Protein AF-A0A9X3ELB3-F1 (afdb_monomer_lite)

Radius of gyration: 27.65 Å; chains: 1; bounding box: 76×69×95 Å

Sequence (261 aa):
MTRRLSLLLAALGLACDPLPPVRHEGVHVRVAPDPGLELCGGTLAHMDDFVARVSAEFGVDPPLGDDRFTYYWLDPEDFGKRTPCPDAVAGCAVYDGVYSKVAPLDHELVHSVSFAYGVGPQIFVEGLARAYEGLEAWRSPQPQRPRDVWKFVSANWIAPLDYDVAGAFTSYLIARFGLDVFLSMYAGLGLVAREGAIDRAFKNTSRSTSRAPSTTSPPTAATACTSTPTPSSASAAPPRSRGTASTPPSSAASPASRRTR

Foldseek 3Di:
DDDDDDDDPPPPPPCLPDQADFDDDDFQETEREDPPDDDDPCLRVVLNVLQVVLCVQLVHDGDGDPLHAYERQYALVCQV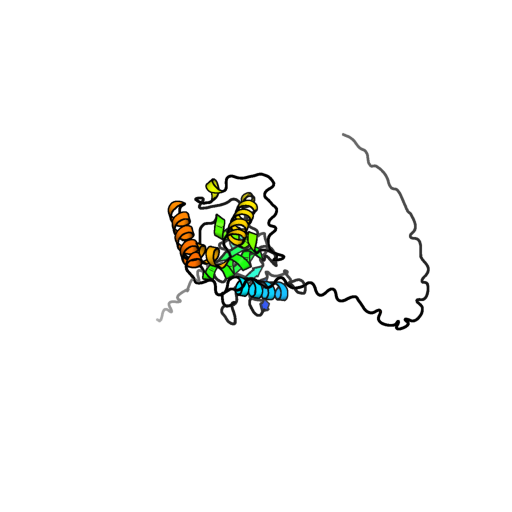VNDPDDSPDQWAEDASYTYGPDTPDSLRSQLNSLCVLPAAEPLQSLLSSLQRTPPPGDCLPQLPDDDDCLVRQQDLDDDPNCSSVSNNVNSVCCVPQNSQLSSQLRSQHDHRDGPVSSVVSSVVSSVVVVPPPCPDDDPPPPDPPPDDDDDDDDDDDDDDDDDDDDDDDDDDDDDDDDDDD

pLDDT: mean 82.16, std 18.71, range [37.5, 98.69]

Secondary structure (DSSP, 8-state):
-----------------PPPPP-EE-SSEEEEEPTT--PPTTHHHHHHHHHHHHHHHHT-PPP-GGG-EEEEE--TTTHHHHSSS-TTSSEEEETTEEEESSS--HHHHHHHHHGGG----HHHHHHHHHHHTTSS-S-PPPPSS---THHHHT-S---GGGHHHHHHHHHHHHHHH-HHHHHHHHHT--TT--HHHHHHHHHHHHHHHHHS---------------PPP-PPP-PPPPPP-PPP-PPPP-----------

Structure (mmCIF, N/CA/C/O backbone):
data_AF-A0A9X3ELB3-F1
#
_entry.id   AF-A0A9X3ELB3-F1
#
loop_
_atom_site.group_PDB
_atom_site.id
_atom_site.type_symbol
_atom_site.label_atom_id
_atom_site.label_alt_id
_atom_site.label_comp_id
_atom_site.label_asym_id
_atom_site.label_entity_id
_atom_site.label_seq_id
_atom_site.pdbx_PDB_ins_code
_atom_site.Cartn_x
_atom_site.Cartn_y
_atom_site.Cartn_z
_atom_site.occupancy
_atom_site.B_iso_or_equiv
_atom_site.auth_seq_id
_atom_site.auth_comp_id
_atom_site.auth_asym_id
_atom_site.auth_atom_id
_atom_site.pdbx_PDB_model_num
ATOM 1 N N . MET A 1 1 ? -11.402 4.890 -66.820 1.00 42.03 1 MET A N 1
ATOM 2 C CA . MET A 1 1 ? -11.029 5.928 -65.834 1.00 42.03 1 MET A CA 1
ATOM 3 C C . MET A 1 1 ? -11.471 5.457 -64.455 1.00 42.03 1 MET A C 1
ATOM 5 O O . MET A 1 1 ? -12.655 5.508 -64.168 1.00 42.03 1 MET A O 1
ATOM 9 N N . THR A 1 2 ? -10.562 4.947 -63.626 1.00 49.09 2 THR A N 1
ATOM 10 C CA . THR A 1 2 ? -10.872 4.477 -62.263 1.00 49.09 2 THR A CA 1
ATOM 11 C C . THR A 1 2 ? -9.824 5.042 -61.309 1.00 49.09 2 THR A C 1
ATOM 13 O O . THR A 1 2 ? -8.688 4.578 -61.260 1.00 49.09 2 THR A O 1
ATOM 16 N N . ARG A 1 3 ? -10.194 6.110 -60.590 1.00 56.38 3 ARG A N 1
ATOM 17 C CA . ARG A 1 3 ? -9.372 6.709 -59.531 1.00 56.38 3 ARG A CA 1
ATOM 18 C C . ARG A 1 3 ? -9.452 5.816 -58.293 1.00 56.38 3 ARG A C 1
ATOM 20 O O . ARG A 1 3 ? -10.516 5.688 -57.699 1.00 56.38 3 ARG A O 1
ATOM 27 N N . ARG A 1 4 ? -8.327 5.206 -57.916 1.00 61.16 4 ARG A N 1
ATOM 28 C CA . ARG A 1 4 ? -8.160 4.542 -56.618 1.00 61.16 4 ARG A CA 1
ATOM 29 C C . ARG A 1 4 ? -7.933 5.620 -55.559 1.00 61.16 4 ARG A C 1
ATOM 31 O O . ARG A 1 4 ? -6.939 6.336 -55.617 1.00 61.16 4 A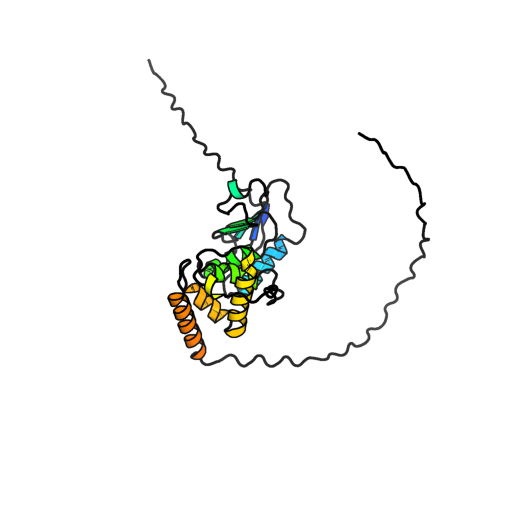RG A O 1
ATOM 38 N N . LEU A 1 5 ? -8.885 5.756 -54.642 1.00 59.47 5 LEU A N 1
ATOM 39 C CA . LEU A 1 5 ? -8.778 6.610 -53.466 1.00 59.47 5 LEU A CA 1
ATOM 40 C C . LEU A 1 5 ? -8.049 5.800 -52.382 1.00 59.47 5 LEU A C 1
ATOM 42 O O . LEU A 1 5 ? -8.638 4.911 -51.771 1.00 59.47 5 LEU A O 1
ATOM 46 N N . SER A 1 6 ? -6.754 6.042 -52.197 1.00 64.00 6 SER A N 1
ATOM 47 C CA . SER A 1 6 ? -5.989 5.453 -51.095 1.00 64.00 6 SER A CA 1
ATOM 48 C C . SER A 1 6 ? -6.297 6.227 -49.814 1.00 64.00 6 SER A C 1
ATOM 50 O O . SER A 1 6 ? -5.858 7.366 -49.663 1.00 64.00 6 SER A O 1
ATOM 52 N N . LEU A 1 7 ? -7.065 5.626 -48.902 1.00 61.78 7 LEU A N 1
ATOM 53 C CA . LEU A 1 7 ? -7.209 6.121 -47.533 1.00 61.78 7 LEU A CA 1
ATOM 54 C C . LEU A 1 7 ? -5.893 5.877 -46.779 1.00 61.78 7 LEU A C 1
ATOM 56 O O . LEU A 1 7 ? -5.556 4.743 -46.446 1.00 61.78 7 LEU A O 1
ATOM 60 N N . LEU A 1 8 ? -5.155 6.954 -46.515 1.00 61.06 8 LEU A N 1
ATOM 61 C CA . LEU A 1 8 ? -4.088 6.992 -45.519 1.00 61.06 8 LEU A CA 1
ATOM 62 C C . LEU A 1 8 ? -4.738 6.982 -44.130 1.00 61.06 8 LEU A C 1
ATOM 64 O O . LEU A 1 8 ? -5.197 8.013 -43.641 1.00 61.06 8 LEU A O 1
ATOM 68 N N . LEU A 1 9 ? -4.805 5.801 -43.515 1.00 65.06 9 LEU A N 1
ATOM 69 C CA . LEU A 1 9 ? -5.099 5.651 -42.093 1.00 65.06 9 LEU A CA 1
ATOM 70 C C . LEU A 1 9 ? -3.889 6.203 -41.322 1.00 65.06 9 LEU A C 1
ATOM 72 O O . LEU A 1 9 ? -2.871 5.530 -41.171 1.00 65.06 9 LEU A O 1
ATOM 76 N N . ALA A 1 10 ? -3.967 7.463 -40.899 1.00 59.41 10 ALA A N 1
ATOM 77 C CA . ALA A 1 10 ? -3.001 8.042 -39.979 1.00 59.41 10 ALA A CA 1
ATOM 78 C C . ALA A 1 10 ? -3.181 7.361 -38.616 1.00 59.41 10 ALA A C 1
ATOM 80 O O . ALA A 1 10 ? -4.089 7.695 -37.855 1.00 59.41 10 ALA A O 1
ATOM 81 N N . ALA A 1 11 ? -2.340 6.365 -38.337 1.00 60.44 11 ALA A N 1
ATOM 82 C CA . ALA A 1 11 ? -2.195 5.793 -37.011 1.00 60.44 11 ALA A CA 1
ATOM 83 C C . ALA A 1 11 ? -1.632 6.881 -36.087 1.00 60.44 11 ALA A C 1
ATOM 85 O O . ALA A 1 11 ? -0.424 7.100 -36.022 1.00 60.44 11 ALA A O 1
ATOM 86 N N . LEU A 1 12 ? -2.525 7.592 -35.400 1.00 53.69 12 LEU A N 1
ATOM 87 C CA . LEU A 1 12 ? -2.209 8.377 -34.211 1.00 53.69 12 LEU A CA 1
ATOM 88 C C . LEU A 1 12 ? -1.805 7.397 -33.104 1.00 53.69 12 LEU A C 1
ATOM 90 O O . LEU A 1 12 ? -2.575 7.094 -32.197 1.00 53.69 12 LEU A O 1
ATOM 94 N N . GLY A 1 13 ? -0.596 6.853 -33.226 1.00 51.66 13 GLY A N 1
ATOM 95 C CA . GLY A 1 13 ? 0.099 6.196 -32.136 1.00 51.66 13 GLY A CA 1
ATOM 96 C C . GLY A 1 13 ? 0.480 7.267 -31.129 1.00 51.66 13 GLY A C 1
ATOM 97 O O . GLY A 1 13 ? 1.557 7.848 -31.217 1.00 51.66 13 GLY A O 1
ATOM 98 N N . LEU A 1 14 ? -0.425 7.556 -30.195 1.00 56.84 14 LEU A N 1
ATOM 99 C CA . LEU A 1 14 ? -0.030 8.063 -28.890 1.00 56.84 14 LEU A CA 1
ATOM 100 C C . LEU A 1 14 ? 0.932 7.016 -28.328 1.00 56.84 14 LEU A C 1
ATOM 102 O O . LEU A 1 14 ? 0.504 5.953 -27.883 1.00 56.84 14 LEU A O 1
ATOM 106 N N . ALA A 1 15 ? 2.230 7.271 -28.471 1.00 53.75 15 ALA A N 1
ATOM 107 C CA . ALA A 1 15 ? 3.279 6.461 -27.885 1.00 53.75 15 ALA A CA 1
ATOM 108 C C . ALA A 1 15 ? 3.219 6.663 -26.367 1.00 53.75 15 ALA A C 1
ATOM 110 O O . ALA A 1 15 ? 3.960 7.456 -25.799 1.00 53.75 15 ALA A O 1
ATOM 111 N N . CYS A 1 16 ? 2.259 6.008 -25.716 1.00 67.44 16 CYS A N 1
ATOM 112 C CA . CYS A 1 16 ? 2.411 5.668 -24.316 1.00 67.44 16 CYS A CA 1
ATOM 113 C C . CYS A 1 16 ? 3.603 4.721 -24.272 1.00 67.44 16 CYS A C 1
ATOM 115 O O . CYS A 1 16 ? 3.517 3.633 -24.845 1.00 67.44 16 CYS A O 1
ATOM 117 N N . ASP A 1 17 ? 4.710 5.154 -23.668 1.00 73.62 17 ASP A N 1
ATOM 118 C CA . ASP A 1 17 ? 5.838 4.263 -23.423 1.00 73.62 17 ASP A CA 1
ATOM 119 C C . ASP A 1 17 ? 5.301 3.046 -22.669 1.00 73.62 17 ASP A C 1
ATOM 121 O O . ASP A 1 17 ? 4.785 3.196 -21.554 1.00 73.62 17 ASP A O 1
ATOM 125 N N . PRO A 1 18 ? 5.316 1.855 -23.287 1.00 86.44 18 PRO A N 1
ATOM 126 C CA . PRO A 1 18 ? 4.641 0.717 -22.707 1.00 86.44 18 PRO A CA 1
ATOM 127 C C . PRO A 1 18 ? 5.317 0.347 -21.383 1.00 86.44 18 PRO A C 1
ATOM 129 O O . PRO A 1 18 ? 6.544 0.416 -21.228 1.00 86.44 18 PRO A O 1
ATOM 132 N N . LEU A 1 19 ? 4.504 -0.056 -20.410 1.00 95.69 19 LEU A N 1
ATOM 133 C CA . LEU A 1 19 ? 5.008 -0.755 -19.232 1.00 95.69 19 LEU A CA 1
ATOM 134 C C . LEU A 1 19 ? 5.743 -2.030 -19.689 1.00 95.69 19 LEU A C 1
ATOM 136 O O . LEU A 1 19 ? 5.374 -2.611 -20.718 1.00 95.69 19 LEU A O 1
ATOM 140 N N . PRO A 1 20 ? 6.802 -2.454 -18.978 1.00 96.62 20 PRO A N 1
ATOM 141 C CA . PRO A 1 20 ? 7.562 -3.627 -19.380 1.00 96.62 20 PRO A CA 1
ATOM 142 C C . PRO A 1 20 ? 6.681 -4.886 -19.309 1.00 96.62 20 PRO A C 1
ATOM 144 O O . PRO A 1 20 ? 5.728 -4.939 -18.525 1.00 96.62 20 PRO A O 1
ATOM 147 N N . PRO A 1 21 ? 6.972 -5.920 -20.114 1.00 96.94 21 PRO A N 1
ATOM 148 C CA . PRO A 1 21 ? 6.279 -7.194 -19.997 1.00 96.94 21 PRO A CA 1
ATOM 149 C C . PRO A 1 21 ? 6.676 -7.917 -18.702 1.00 96.94 21 PRO A C 1
ATOM 151 O O . PRO A 1 21 ? 7.789 -7.761 -18.196 1.00 96.94 21 PRO A O 1
ATOM 154 N N . VAL A 1 22 ? 5.785 -8.775 -18.201 1.00 98.06 22 VAL A N 1
ATOM 155 C CA . VAL A 1 22 ? 6.093 -9.692 -17.094 1.00 98.06 22 VAL A CA 1
ATOM 156 C C . VAL A 1 22 ? 7.239 -10.620 -17.501 1.00 98.06 22 VAL A C 1
ATOM 158 O O . VAL A 1 22 ? 7.201 -11.247 -18.559 1.00 98.06 22 VAL A O 1
ATOM 161 N N . ARG A 1 23 ? 8.259 -10.717 -16.644 1.00 98.19 23 ARG A N 1
ATOM 162 C CA . ARG A 1 23 ? 9.420 -11.606 -16.829 1.00 98.19 23 ARG A CA 1
ATOM 163 C C . ARG A 1 23 ? 9.534 -12.680 -15.758 1.00 98.19 23 ARG A C 1
ATOM 165 O O . ARG A 1 23 ? 10.196 -13.691 -15.986 1.00 98.19 23 ARG A O 1
ATOM 172 N N . HIS A 1 24 ? 8.914 -12.463 -14.603 1.00 98.31 24 HIS A N 1
ATOM 173 C CA . HIS A 1 24 ? 8.943 -13.401 -13.492 1.00 98.31 24 HIS A CA 1
ATOM 174 C C . HIS A 1 24 ? 7.533 -13.633 -12.970 1.00 98.31 24 HIS A C 1
ATOM 176 O O . HIS A 1 24 ? 6.755 -12.694 -12.815 1.00 98.31 24 HIS A O 1
ATOM 182 N N . GLU A 1 25 ? 7.221 -14.888 -12.681 1.00 98.44 25 GLU A N 1
ATOM 183 C CA . GLU A 1 25 ? 5.904 -15.308 -12.229 1.00 98.44 25 GLU A CA 1
ATOM 184 C C . GLU A 1 25 ? 6.017 -16.085 -10.925 1.00 98.44 25 GLU A C 1
ATOM 186 O O . GLU A 1 25 ? 6.617 -17.159 -10.883 1.00 98.44 25 GLU A O 1
ATOM 191 N N . GLY A 1 26 ? 5.444 -15.515 -9.872 1.00 98.19 26 GLY A N 1
ATOM 192 C CA . GLY A 1 26 ? 5.238 -16.141 -8.578 1.00 98.19 26 GLY A CA 1
ATOM 193 C C . GLY A 1 26 ? 3.824 -16.701 -8.430 1.00 98.19 26 GLY A C 1
ATOM 194 O O . GLY A 1 26 ? 3.015 -16.677 -9.365 1.00 98.19 26 GLY A O 1
ATOM 195 N N . VAL A 1 27 ? 3.521 -17.202 -7.238 1.00 98.44 27 VAL A N 1
ATOM 196 C CA . VAL A 1 27 ? 2.194 -17.706 -6.857 1.00 98.44 27 VAL A CA 1
ATOM 197 C C . VAL A 1 27 ? 1.189 -16.560 -6.726 1.00 98.44 27 VAL A C 1
ATOM 199 O O . VAL A 1 27 ? 0.059 -16.693 -7.195 1.00 98.44 27 VAL A O 1
ATOM 202 N N . HIS A 1 28 ? 1.608 -15.432 -6.152 1.00 98.44 28 HIS A N 1
ATOM 203 C CA . HIS A 1 28 ? 0.761 -14.278 -5.843 1.00 98.44 28 HIS A CA 1
ATOM 204 C C . HIS A 1 28 ? 1.183 -13.013 -6.592 1.00 98.44 28 HIS A C 1
ATOM 206 O O . HIS A 1 28 ? 0.346 -12.147 -6.853 1.00 98.44 28 HIS A O 1
ATOM 212 N N . VAL A 1 29 ? 2.460 -12.914 -6.977 1.00 98.56 29 VAL A N 1
ATOM 213 C CA . VAL A 1 29 ? 3.021 -11.732 -7.638 1.00 98.56 29 VAL A CA 1
ATOM 214 C C . VAL A 1 29 ? 3.627 -12.079 -8.999 1.00 98.56 29 VAL A C 1
ATOM 216 O O . VAL A 1 29 ? 4.370 -13.044 -9.154 1.00 98.56 29 VAL A O 1
ATOM 219 N N . ARG A 1 30 ? 3.346 -11.254 -10.006 1.00 98.69 30 ARG A N 1
ATOM 220 C CA . ARG A 1 30 ? 4.050 -11.204 -11.295 1.00 98.69 30 ARG A CA 1
ATOM 221 C C . ARG A 1 30 ? 4.985 -10.003 -11.275 1.00 98.69 30 ARG A C 1
ATOM 223 O O . ARG A 1 30 ? 4.561 -8.930 -10.870 1.00 98.69 30 ARG A O 1
ATOM 230 N N . VAL A 1 31 ? 6.229 -10.140 -11.726 1.00 98.62 31 VAL A N 1
ATOM 231 C CA . VAL A 1 31 ? 7.174 -9.014 -11.782 1.00 98.62 31 VAL A CA 1
ATOM 232 C C . VAL A 1 31 ? 7.503 -8.674 -13.228 1.00 98.62 31 VAL A C 1
ATOM 234 O O . VAL A 1 31 ? 7.918 -9.533 -14.015 1.00 98.62 31 VAL A O 1
ATOM 237 N N . ALA A 1 32 ? 7.340 -7.397 -13.552 1.00 98.44 32 ALA A N 1
ATOM 238 C CA . ALA A 1 32 ? 7.655 -6.781 -14.827 1.00 98.44 32 ALA A CA 1
ATOM 239 C C . ALA A 1 32 ? 8.764 -5.733 -14.608 1.00 98.44 32 ALA A C 1
ATOM 241 O O . ALA A 1 32 ? 8.467 -4.568 -14.336 1.00 98.44 32 ALA A O 1
ATOM 242 N N . PRO A 1 33 ? 10.046 -6.143 -14.630 1.00 98.19 33 PRO A N 1
ATOM 243 C CA . PRO A 1 33 ? 11.160 -5.227 -14.451 1.00 98.19 33 PRO A CA 1
ATOM 244 C C . PRO A 1 33 ? 11.529 -4.545 -15.774 1.00 98.19 33 PRO A C 1
ATOM 246 O O . PRO A 1 33 ? 11.463 -5.164 -16.842 1.00 98.19 33 PRO A O 1
ATOM 249 N N . ASP A 1 34 ? 11.959 -3.289 -15.703 1.00 97.88 34 ASP A N 1
ATOM 250 C CA . ASP A 1 34 ? 12.525 -2.587 -16.852 1.00 97.88 34 ASP A CA 1
ATOM 251 C C . ASP A 1 34 ? 13.787 -3.285 -17.399 1.00 97.88 34 ASP A C 1
ATOM 253 O O . ASP A 1 34 ? 14.461 -4.042 -16.688 1.00 97.88 34 ASP A O 1
ATOM 257 N N . PRO A 1 35 ? 14.136 -3.052 -18.679 1.00 96.56 35 PRO A N 1
ATOM 258 C CA . PRO A 1 35 ? 15.337 -3.624 -19.274 1.00 96.56 35 PRO A CA 1
ATOM 259 C C . PRO A 1 35 ? 16.599 -3.312 -18.457 1.00 96.56 35 PRO A C 1
ATOM 261 O O . PRO A 1 35 ? 16.896 -2.159 -18.167 1.00 96.56 35 PRO A O 1
ATOM 264 N N . GLY A 1 36 ? 17.370 -4.351 -18.125 1.00 96.56 36 GLY A N 1
ATOM 265 C CA . GLY A 1 36 ? 18.602 -4.229 -17.337 1.00 96.56 36 GLY A CA 1
ATOM 266 C C . GLY A 1 36 ? 18.409 -4.359 -15.823 1.00 96.56 36 GLY A C 1
ATOM 267 O O . GLY A 1 36 ? 19.400 -4.536 -15.115 1.00 96.56 36 GLY A O 1
ATOM 268 N N . LEU A 1 37 ? 17.167 -4.348 -15.332 1.00 96.88 37 LEU A N 1
ATOM 269 C CA . LEU A 1 37 ? 16.850 -4.689 -13.950 1.00 96.88 37 LEU A CA 1
ATOM 270 C C . LEU A 1 37 ? 16.653 -6.205 -13.823 1.00 96.88 37 LEU A C 1
ATOM 272 O O . LEU A 1 37 ? 15.874 -6.820 -14.555 1.00 96.88 37 LEU A O 1
ATOM 276 N N . GLU A 1 38 ? 17.371 -6.813 -12.881 1.00 96.88 38 GLU A N 1
ATOM 277 C CA . GLU A 1 38 ? 17.321 -8.248 -12.598 1.00 96.88 38 GLU A CA 1
ATOM 278 C C . GLU A 1 38 ? 17.038 -8.466 -11.115 1.00 96.88 38 GLU A C 1
ATOM 280 O O . GLU A 1 38 ? 17.658 -7.838 -10.253 1.00 96.88 38 GLU A O 1
ATOM 285 N N . LEU A 1 39 ? 16.094 -9.357 -10.810 1.00 95.62 39 LEU A N 1
ATOM 286 C CA . LEU A 1 39 ? 15.783 -9.696 -9.427 1.00 95.62 39 LEU A CA 1
ATOM 287 C C . LEU A 1 39 ? 16.966 -10.409 -8.772 1.00 95.62 39 LEU A C 1
ATOM 289 O O . LEU A 1 39 ? 17.519 -11.371 -9.310 1.00 95.62 39 LEU A O 1
ATOM 293 N N . CYS A 1 40 ? 17.297 -9.987 -7.556 1.00 95.12 40 CYS A N 1
ATOM 294 C CA . CYS A 1 40 ? 18.166 -10.768 -6.691 1.00 95.12 40 CYS A CA 1
ATOM 295 C C . CYS A 1 40 ? 17.513 -12.124 -6.368 1.00 95.12 40 CYS A C 1
ATOM 297 O O . CYS A 1 40 ? 16.286 -12.263 -6.302 1.00 95.12 40 CYS A O 1
ATOM 299 N N . GLY A 1 41 ? 18.345 -13.143 -6.139 1.00 95.25 41 GLY A N 1
ATOM 300 C CA . GLY A 1 41 ? 17.867 -14.464 -5.739 1.00 95.25 41 GLY A CA 1
ATOM 301 C C . GLY A 1 41 ? 16.991 -14.382 -4.486 1.00 95.25 41 GLY A C 1
ATOM 302 O O . GLY A 1 41 ? 17.384 -13.780 -3.491 1.00 95.25 41 GLY A O 1
ATOM 303 N N . GLY A 1 42 ? 15.804 -14.988 -4.545 1.00 97.12 42 GLY A N 1
ATOM 304 C CA . GLY A 1 42 ? 14.849 -15.025 -3.435 1.00 97.12 42 GLY A CA 1
ATOM 305 C C . GLY A 1 42 ? 13.867 -13.852 -3.366 1.00 97.12 42 GLY A C 1
ATOM 306 O O . GLY A 1 42 ? 12.876 -13.976 -2.657 1.00 97.12 42 GLY A O 1
ATOM 307 N N . THR A 1 43 ? 14.057 -12.762 -4.124 1.00 96.81 43 THR A N 1
ATOM 308 C CA . THR A 1 43 ? 13.144 -11.603 -4.070 1.00 96.81 43 THR A CA 1
ATOM 309 C C . THR A 1 43 ? 11.703 -11.976 -4.424 1.00 96.81 43 THR A C 1
ATOM 311 O O . THR A 1 43 ? 10.792 -11.620 -3.687 1.00 96.81 43 THR A O 1
ATOM 314 N N . LEU A 1 44 ? 11.486 -12.737 -5.503 1.00 98.25 44 LEU A N 1
ATOM 315 C CA . LEU A 1 44 ? 10.137 -13.161 -5.899 1.00 98.25 44 LEU A CA 1
ATOM 316 C C . LEU A 1 44 ? 9.469 -14.042 -4.832 1.00 98.25 44 LEU A C 1
ATOM 318 O O . LEU A 1 44 ? 8.317 -13.814 -4.486 1.00 98.25 44 LEU A O 1
ATOM 322 N N . ALA A 1 45 ? 10.214 -15.006 -4.283 1.00 98.06 45 ALA A N 1
ATOM 323 C CA . ALA A 1 45 ? 9.713 -15.882 -3.227 1.00 98.06 45 ALA A CA 1
ATOM 324 C C . ALA A 1 45 ? 9.355 -15.089 -1.960 1.00 98.06 45 ALA A C 1
ATOM 326 O O . ALA A 1 45 ? 8.309 -15.327 -1.370 1.00 98.06 45 ALA A O 1
ATOM 327 N N . HIS A 1 46 ? 10.171 -14.095 -1.582 1.00 96.94 46 HIS A N 1
ATOM 328 C CA . HIS A 1 46 ? 9.855 -13.188 -0.474 1.00 96.94 46 HIS A CA 1
ATOM 329 C C . HIS A 1 46 ? 8.544 -12.436 -0.709 1.00 96.94 46 HIS A C 1
ATOM 331 O O . HIS A 1 46 ? 7.723 -12.369 0.198 1.00 96.94 46 HIS A O 1
ATOM 337 N N . MET A 1 47 ? 8.335 -11.890 -1.910 1.00 97.88 47 MET A N 1
ATOM 338 C CA . MET A 1 47 ? 7.114 -11.147 -2.240 1.00 97.88 47 MET A CA 1
ATOM 339 C C . MET A 1 47 ? 5.870 -12.043 -2.199 1.00 97.88 47 MET A C 1
ATOM 341 O O . MET A 1 47 ? 4.856 -11.637 -1.635 1.00 97.88 47 MET A O 1
ATOM 345 N N . ASP A 1 48 ? 5.955 -13.262 -2.740 1.00 98.44 48 ASP A N 1
ATOM 346 C CA . ASP A 1 48 ? 4.874 -14.250 -2.652 1.00 98.44 48 ASP A CA 1
ATOM 347 C C . ASP A 1 48 ? 4.563 -14.604 -1.194 1.00 98.44 48 ASP A C 1
ATOM 349 O O . ASP A 1 48 ? 3.417 -14.487 -0.757 1.00 98.44 48 ASP A O 1
ATOM 353 N N . ASP A 1 49 ? 5.584 -14.972 -0.417 1.00 97.69 49 ASP A N 1
ATOM 354 C CA . ASP A 1 49 ? 5.427 -15.316 0.995 1.00 97.69 49 ASP A CA 1
ATOM 355 C C . ASP A 1 49 ? 4.863 -14.138 1.801 1.00 97.69 49 ASP A C 1
ATOM 357 O O . ASP A 1 49 ? 4.055 -14.323 2.713 1.00 97.69 49 ASP A O 1
ATOM 361 N N . PHE A 1 50 ? 5.279 -12.911 1.481 1.00 97.56 50 PHE A N 1
ATOM 362 C CA . PHE A 1 50 ? 4.779 -11.703 2.121 1.00 97.56 50 PHE A CA 1
ATOM 363 C C . PHE A 1 50 ? 3.292 -11.487 1.824 1.00 97.56 50 PHE A C 1
ATOM 365 O O . PHE A 1 50 ? 2.515 -11.330 2.766 1.00 97.56 50 PHE A O 1
ATOM 372 N N . VAL A 1 51 ? 2.872 -11.554 0.554 1.00 97.62 51 VAL A N 1
ATOM 373 C CA . VAL A 1 51 ? 1.455 -11.422 0.175 1.00 97.62 51 VAL A CA 1
ATOM 374 C C . VAL A 1 51 ? 0.611 -12.514 0.824 1.00 97.62 51 VAL A C 1
ATOM 376 O O . VAL A 1 51 ? -0.449 -12.205 1.370 1.00 97.62 51 VAL A O 1
ATOM 379 N N . ALA A 1 52 ? 1.083 -13.762 0.842 1.00 97.88 52 ALA A N 1
ATOM 380 C CA . ALA A 1 52 ? 0.386 -14.862 1.502 1.00 97.88 52 ALA A CA 1
ATOM 381 C C . ALA A 1 52 ? 0.185 -14.592 3.003 1.00 97.88 52 ALA A C 1
ATOM 383 O O . ALA A 1 52 ? -0.924 -14.740 3.516 1.00 97.88 52 ALA A O 1
ATOM 384 N N . ARG A 1 53 ? 1.239 -14.147 3.706 1.00 96.88 53 ARG A N 1
ATOM 385 C CA . ARG A 1 53 ? 1.174 -13.829 5.142 1.00 96.88 53 ARG A CA 1
ATOM 386 C C . ARG A 1 53 ? 0.231 -12.668 5.440 1.00 96.88 53 ARG A C 1
ATOM 388 O O . ARG A 1 53 ? -0.595 -12.796 6.337 1.00 96.88 53 ARG A O 1
ATOM 395 N N . VAL A 1 54 ? 0.336 -11.559 4.706 1.00 97.19 54 VAL A N 1
ATOM 396 C CA . VAL A 1 54 ? -0.527 -10.385 4.925 1.00 97.19 54 VAL A CA 1
ATOM 397 C C . VAL A 1 54 ? -1.982 -10.714 4.597 1.00 97.19 54 VAL A C 1
ATOM 399 O O . VAL A 1 54 ? -2.867 -10.337 5.356 1.00 97.19 54 VAL A O 1
ATOM 402 N N . SER A 1 55 ? -2.240 -11.465 3.523 1.00 97.75 55 SER A N 1
ATOM 403 C CA . SER A 1 55 ? -3.603 -11.878 3.158 1.00 97.75 55 SER A CA 1
ATOM 404 C C . SER A 1 55 ? -4.225 -12.770 4.234 1.00 97.75 55 SER A C 1
ATOM 406 O O . SER A 1 55 ? -5.348 -12.521 4.666 1.00 97.75 55 SER A O 1
ATOM 408 N N . ALA A 1 56 ? -3.467 -13.753 4.735 1.00 97.06 56 ALA A N 1
ATOM 409 C CA . ALA A 1 56 ? -3.912 -14.628 5.817 1.00 97.06 56 ALA A CA 1
ATOM 410 C C . ALA A 1 56 ? -4.205 -13.854 7.111 1.00 97.06 56 ALA A C 1
ATOM 412 O O . ALA A 1 56 ? -5.230 -14.088 7.745 1.00 97.06 56 ALA A O 1
ATOM 413 N N . GLU A 1 57 ? -3.331 -12.917 7.478 1.00 96.00 57 GLU A N 1
ATOM 414 C CA . GLU A 1 57 ? -3.507 -12.055 8.648 1.00 96.00 57 GLU A CA 1
ATOM 415 C C . GLU A 1 57 ? -4.721 -11.131 8.493 1.00 96.00 57 GLU A C 1
ATOM 417 O O . GLU A 1 57 ? -5.475 -10.941 9.440 1.00 96.00 57 GLU A O 1
ATOM 422 N N . PHE A 1 58 ? -4.953 -10.588 7.295 1.00 97.12 58 PHE A N 1
ATOM 423 C CA . PHE A 1 58 ? -6.107 -9.730 7.036 1.00 97.12 58 PHE A CA 1
ATOM 424 C C . PHE A 1 58 ? -7.401 -10.537 6.899 1.00 97.12 58 PHE A C 1
ATOM 426 O O . PHE A 1 58 ? -8.476 -9.969 7.029 1.00 97.12 58 PHE A O 1
ATOM 433 N N . GLY A 1 59 ? -7.331 -11.853 6.695 1.00 97.50 59 GLY A N 1
ATOM 434 C CA . GLY A 1 59 ? -8.508 -12.692 6.479 1.00 97.50 59 GLY A CA 1
ATOM 435 C C . GLY A 1 59 ? -9.105 -12.521 5.081 1.00 97.50 59 GLY A C 1
ATOM 436 O O . GLY A 1 59 ? -10.326 -12.578 4.925 1.00 97.50 59 GLY A O 1
ATOM 437 N N . VAL A 1 60 ? -8.253 -12.301 4.075 1.00 97.56 60 VAL A N 1
ATOM 438 C CA . VAL A 1 60 ? -8.625 -12.240 2.654 1.00 97.56 60 VAL A CA 1
ATOM 439 C C . VAL A 1 60 ? -7.924 -13.345 1.871 1.00 97.56 60 VAL A C 1
ATOM 441 O O . VAL A 1 60 ? -6.833 -13.787 2.238 1.00 97.56 60 VAL A O 1
ATOM 444 N N . ASP A 1 61 ? -8.542 -13.791 0.780 1.00 97.88 61 ASP A N 1
ATOM 445 C CA . ASP A 1 61 ? -7.911 -14.764 -0.108 1.00 97.88 61 ASP A CA 1
ATOM 446 C C . ASP A 1 61 ? -6.749 -14.094 -0.861 1.00 97.88 61 ASP A C 1
ATOM 448 O O . ASP A 1 61 ? -6.943 -13.031 -1.461 1.00 97.88 61 ASP A O 1
ATOM 452 N N . PRO A 1 62 ? -5.537 -14.675 -0.848 1.00 97.50 62 PRO A N 1
ATOM 453 C CA . PRO A 1 62 ? -4.430 -14.121 -1.608 1.00 97.50 62 PRO A CA 1
ATOM 454 C C . PRO A 1 62 ? -4.693 -14.293 -3.114 1.00 97.50 62 PRO A C 1
ATOM 456 O O . PRO A 1 62 ? -5.271 -15.304 -3.529 1.00 97.50 62 PRO A O 1
ATOM 459 N N . PRO A 1 63 ? -4.245 -13.353 -3.960 1.00 97.19 63 PRO A N 1
ATOM 460 C CA . PRO A 1 63 ? -4.510 -13.416 -5.391 1.00 97.19 63 PRO A CA 1
ATOM 461 C C . PRO A 1 63 ? -3.803 -14.611 -6.044 1.00 97.19 63 PRO A C 1
ATOM 463 O O . PRO A 1 63 ? -2.678 -14.959 -5.681 1.00 97.19 63 PRO A O 1
ATOM 466 N N . LEU A 1 64 ? -4.449 -15.237 -7.029 1.00 97.69 64 LEU A N 1
ATOM 467 C CA . LEU A 1 64 ? -3.951 -16.412 -7.753 1.00 97.69 64 LEU A CA 1
ATOM 468 C C . LEU A 1 64 ? -4.249 -16.282 -9.250 1.00 97.69 64 LEU A C 1
ATOM 470 O O . LEU A 1 64 ? -5.104 -15.506 -9.663 1.00 97.69 64 LEU A O 1
ATOM 474 N N . GLY A 1 65 ? -3.570 -17.077 -10.082 1.00 95.88 65 GLY A N 1
ATOM 475 C CA . GLY A 1 65 ? -3.887 -17.162 -11.511 1.00 95.88 65 GLY A CA 1
ATOM 476 C C . GLY A 1 65 ? -3.771 -15.808 -12.214 1.00 95.88 65 GLY A C 1
ATOM 477 O O . GLY A 1 65 ? -2.690 -15.213 -12.217 1.00 95.88 65 GLY A O 1
ATOM 478 N N . ASP A 1 66 ? -4.856 -15.341 -12.830 1.00 95.50 66 ASP A N 1
ATOM 479 C CA . ASP A 1 66 ? -4.917 -14.047 -13.524 1.00 95.50 66 ASP A CA 1
ATOM 480 C C . ASP A 1 66 ? -5.149 -12.846 -12.611 1.00 95.50 66 ASP A C 1
ATOM 482 O O . ASP A 1 66 ? -4.831 -11.734 -13.019 1.00 95.50 66 ASP A O 1
ATOM 486 N N . ASP A 1 67 ? -5.545 -13.078 -11.359 1.00 96.31 67 ASP A N 1
ATOM 487 C CA . ASP A 1 67 ? -5.769 -12.023 -10.366 1.00 96.31 67 ASP A CA 1
ATOM 488 C C . ASP A 1 67 ? -4.487 -11.644 -9.596 1.00 96.31 67 ASP A C 1
ATOM 490 O O . ASP A 1 67 ? -4.517 -10.769 -8.733 1.00 96.31 67 ASP A O 1
ATOM 494 N N . ARG A 1 68 ? -3.350 -12.307 -9.883 1.00 98.00 68 ARG A N 1
ATOM 495 C CA . ARG A 1 68 ? -2.026 -12.004 -9.297 1.00 98.00 68 ARG A CA 1
ATOM 496 C C . ARG A 1 68 ? -1.686 -10.521 -9.446 1.00 98.00 68 ARG A C 1
ATOM 498 O O . ARG A 1 68 ? -1.813 -9.963 -10.535 1.00 98.00 68 ARG A O 1
ATOM 505 N N . PHE A 1 69 ? -1.129 -9.925 -8.393 1.00 98.38 69 PHE A N 1
ATOM 506 C CA . PHE A 1 69 ? -0.634 -8.552 -8.465 1.00 98.38 69 PHE A CA 1
ATOM 507 C C . PHE A 1 69 ? 0.505 -8.452 -9.480 1.00 98.38 69 PHE A C 1
ATOM 509 O O . PHE A 1 69 ? 1.407 -9.294 -9.493 1.00 98.38 69 PHE A O 1
ATOM 516 N N . THR A 1 70 ? 0.498 -7.409 -10.307 1.00 98.56 70 THR A N 1
ATOM 517 C CA . THR A 1 70 ? 1.603 -7.121 -11.223 1.00 98.56 70 THR A CA 1
ATOM 518 C C . THR A 1 70 ? 2.483 -6.020 -10.646 1.00 98.56 70 THR A C 1
ATOM 520 O O . THR A 1 70 ? 2.070 -4.871 -10.527 1.00 98.56 70 THR A O 1
ATOM 523 N N . TYR A 1 71 ? 3.715 -6.380 -10.303 1.00 98.56 71 TYR A N 1
ATOM 524 C CA . TYR A 1 71 ? 4.743 -5.494 -9.780 1.00 98.56 71 TYR A CA 1
ATOM 525 C C . TYR A 1 71 ? 5.642 -4.990 -10.913 1.00 98.56 71 TYR A C 1
ATOM 527 O O . TYR A 1 71 ? 6.517 -5.704 -11.410 1.00 98.56 71 TYR A O 1
ATOM 535 N N . TYR A 1 72 ? 5.435 -3.744 -11.312 1.00 98.44 72 TYR A N 1
ATOM 536 C CA . TYR A 1 72 ? 6.263 -3.018 -12.261 1.00 98.44 72 TYR A CA 1
ATOM 537 C C . TYR A 1 72 ? 7.460 -2.401 -11.534 1.00 98.44 72 TYR A C 1
ATOM 539 O O . TYR A 1 72 ? 7.315 -1.417 -10.804 1.00 98.44 72 TYR A O 1
ATOM 547 N N . TRP A 1 73 ? 8.645 -2.980 -11.733 1.00 98.31 73 TRP A N 1
ATOM 548 C CA . TRP A 1 73 ? 9.895 -2.423 -11.215 1.00 98.31 73 TRP A CA 1
ATOM 549 C C . TRP A 1 73 ? 10.552 -1.583 -12.305 1.00 98.31 73 TRP A C 1
ATOM 551 O O . TRP A 1 73 ? 11.046 -2.120 -13.294 1.00 98.31 73 TRP A O 1
ATOM 561 N N . LEU A 1 74 ? 10.499 -0.265 -12.145 1.00 97.75 74 LEU A N 1
ATOM 562 C CA . LEU A 1 74 ? 10.810 0.690 -13.201 1.00 97.75 74 LEU A CA 1
ATOM 563 C C . LEU A 1 74 ? 12.049 1.522 -12.879 1.00 97.75 74 LEU A C 1
ATOM 565 O O . LEU A 1 74 ? 12.378 1.746 -11.712 1.00 97.75 74 LEU A O 1
ATOM 569 N N . ASP A 1 75 ? 12.690 2.028 -13.927 1.00 96.31 75 ASP A N 1
ATOM 570 C CA . ASP A 1 75 ? 13.788 2.973 -13.801 1.00 96.31 75 ASP A CA 1
ATOM 571 C C . ASP A 1 75 ? 13.316 4.281 -13.123 1.00 96.31 75 ASP A C 1
ATOM 573 O O . ASP A 1 75 ? 12.278 4.847 -13.502 1.00 96.31 75 ASP A O 1
ATOM 577 N N . PRO A 1 76 ? 14.053 4.790 -12.114 1.00 96.38 76 PRO A N 1
ATOM 578 C CA . PRO A 1 76 ? 13.701 6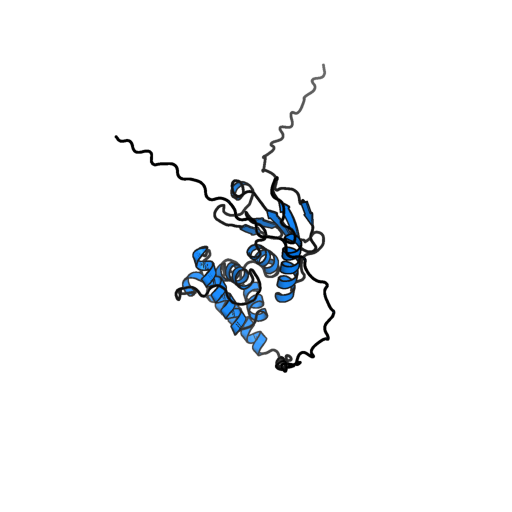.022 -11.419 1.00 96.38 76 PRO A CA 1
ATOM 579 C C . PRO A 1 76 ? 13.534 7.260 -12.310 1.00 96.38 76 PRO A C 1
ATOM 581 O O . PRO A 1 76 ? 12.766 8.142 -11.922 1.00 96.38 76 PRO A O 1
ATOM 584 N N . GLU A 1 77 ? 14.234 7.352 -13.448 1.00 95.12 77 GLU A N 1
ATOM 585 C CA . GLU A 1 77 ? 14.241 8.525 -14.338 1.00 95.12 77 GLU A CA 1
ATOM 586 C C . GLU A 1 77 ? 12.954 8.662 -15.172 1.00 95.12 77 GLU A C 1
ATOM 588 O O . GLU A 1 77 ? 12.576 9.773 -15.569 1.00 95.12 77 GLU A O 1
ATOM 593 N N . ASP A 1 78 ? 12.252 7.550 -15.410 1.00 92.31 78 ASP A N 1
ATOM 594 C CA . ASP A 1 78 ? 11.037 7.500 -16.234 1.00 92.31 78 ASP A CA 1
ATOM 595 C C . ASP A 1 78 ? 9.768 7.133 -15.454 1.00 92.31 78 ASP A C 1
ATOM 597 O O . ASP A 1 78 ? 8.660 7.179 -15.998 1.00 92.31 78 ASP A O 1
ATOM 601 N N . PHE A 1 79 ? 9.901 6.834 -14.162 1.00 95.19 79 PHE A N 1
ATOM 602 C CA . PHE A 1 79 ? 8.809 6.402 -13.294 1.00 95.19 79 PHE A CA 1
ATOM 603 C C . PHE A 1 79 ? 7.569 7.311 -13.349 1.00 95.19 79 PHE A C 1
ATOM 605 O O . PHE A 1 79 ? 6.476 6.846 -13.672 1.00 95.19 79 PHE A O 1
ATOM 612 N N . GLY A 1 80 ? 7.712 8.617 -13.090 1.00 93.56 80 GLY A N 1
ATOM 613 C CA . GLY A 1 80 ? 6.576 9.548 -13.100 1.00 93.56 80 GLY A CA 1
ATOM 614 C C . GLY A 1 80 ? 5.964 9.800 -14.484 1.00 93.56 80 GLY A C 1
ATOM 615 O O . GLY A 1 80 ? 4.859 10.326 -14.577 1.00 93.56 80 GLY A O 1
ATOM 616 N N . LYS A 1 81 ? 6.660 9.439 -15.572 1.00 93.25 81 LYS A N 1
ATOM 617 C CA . LYS A 1 81 ? 6.154 9.586 -16.950 1.00 93.25 81 LYS A CA 1
ATOM 618 C C . LYS A 1 81 ? 5.315 8.384 -17.381 1.00 93.25 81 LYS A C 1
ATOM 620 O O . LYS A 1 81 ? 4.428 8.526 -18.217 1.00 93.25 81 LYS A O 1
ATOM 625 N N . ARG A 1 82 ? 5.623 7.206 -16.833 1.00 93.62 82 ARG A N 1
ATOM 626 C CA . ARG A 1 82 ? 5.060 5.910 -17.248 1.00 93.62 82 ARG A CA 1
ATOM 627 C C . ARG A 1 82 ? 3.994 5.374 -16.300 1.00 93.62 82 ARG A C 1
ATOM 629 O O . ARG A 1 82 ? 3.337 4.388 -16.622 1.00 93.62 82 ARG A O 1
ATOM 636 N N . THR A 1 83 ? 3.822 5.999 -15.140 1.00 94.88 83 THR A N 1
ATOM 637 C CA . THR A 1 83 ? 2.930 5.518 -14.081 1.00 94.88 83 THR A CA 1
ATOM 638 C C . THR A 1 83 ? 1.937 6.598 -13.658 1.00 94.88 83 THR A C 1
ATOM 640 O O . THR A 1 83 ? 2.184 7.787 -13.865 1.00 94.88 83 THR A O 1
ATOM 643 N N . PRO A 1 84 ? 0.812 6.218 -13.029 1.00 93.69 84 PRO A N 1
ATOM 644 C CA . PRO A 1 84 ? -0.072 7.176 -12.367 1.00 93.69 84 PRO A CA 1
ATOM 645 C C . PRO A 1 84 ? 0.508 7.716 -11.044 1.00 93.69 84 PRO A C 1
ATOM 647 O O . PRO A 1 84 ? -0.134 8.541 -10.391 1.00 93.69 84 PRO A O 1
ATOM 650 N N . CYS A 1 85 ? 1.679 7.238 -10.614 1.00 95.19 85 CYS A N 1
ATOM 651 C CA . CYS A 1 85 ? 2.264 7.580 -9.327 1.00 95.19 85 CYS A CA 1
ATOM 652 C C . CYS A 1 85 ? 2.978 8.943 -9.376 1.00 95.19 85 CYS A C 1
ATOM 654 O O . CYS A 1 85 ? 3.602 9.287 -10.384 1.00 95.19 85 CYS A O 1
ATOM 656 N N . PRO A 1 86 ? 2.973 9.716 -8.275 1.00 93.12 86 PRO A N 1
ATOM 657 C CA . PRO A 1 86 ? 3.815 10.901 -8.163 1.00 93.12 86 PRO A CA 1
ATOM 658 C C . PRO A 1 86 ? 5.300 10.554 -8.335 1.00 93.12 86 PRO A C 1
ATOM 660 O O . PRO A 1 86 ? 5.786 9.572 -7.786 1.00 93.12 86 PRO A O 1
ATOM 663 N N . ASP A 1 87 ? 6.072 11.394 -9.021 1.00 93.75 87 ASP A N 1
ATOM 664 C CA . ASP A 1 87 ? 7.491 11.079 -9.242 1.00 93.75 87 ASP A CA 1
ATOM 665 C C . ASP A 1 87 ? 8.336 11.118 -7.950 1.00 93.75 87 ASP A C 1
ATOM 667 O O . ASP A 1 87 ? 9.377 10.477 -7.837 1.00 93.75 87 ASP A O 1
ATOM 671 N N . ALA A 1 88 ? 7.880 11.842 -6.928 1.00 91.69 88 ALA A N 1
ATOM 672 C CA . ALA A 1 88 ? 8.608 11.990 -5.670 1.00 91.69 88 ALA A CA 1
ATOM 673 C C . ALA A 1 88 ? 8.534 10.760 -4.740 1.00 91.69 88 ALA A C 1
ATOM 675 O O . ALA A 1 88 ? 9.202 10.762 -3.705 1.00 91.69 88 ALA A O 1
ATOM 676 N N . VAL A 1 89 ? 7.724 9.741 -5.058 1.00 93.06 89 VAL A N 1
ATOM 677 C CA . VAL A 1 89 ? 7.557 8.547 -4.210 1.00 93.06 89 VAL A CA 1
ATOM 678 C C . VAL A 1 89 ? 8.408 7.370 -4.694 1.00 93.06 89 VAL A C 1
ATOM 680 O O . VAL A 1 89 ? 8.808 7.300 -5.856 1.00 93.06 89 VAL A O 1
ATOM 683 N N . ALA A 1 90 ? 8.709 6.440 -3.781 1.00 95.31 90 ALA A N 1
ATOM 684 C CA . ALA A 1 90 ? 9.431 5.209 -4.108 1.00 95.31 90 ALA A CA 1
ATOM 685 C C . ALA A 1 90 ? 8.551 4.202 -4.867 1.00 95.31 90 ALA A C 1
ATOM 687 O O . ALA A 1 90 ? 9.064 3.406 -5.652 1.00 95.31 90 ALA A O 1
ATOM 688 N N . GLY A 1 91 ? 7.240 4.245 -4.639 1.00 96.62 91 GLY A N 1
ATOM 689 C CA . GLY A 1 91 ? 6.251 3.440 -5.332 1.00 96.62 91 GLY A CA 1
ATOM 690 C C . GLY A 1 91 ? 4.834 3.923 -5.049 1.00 96.62 91 GLY A C 1
ATOM 691 O O . GLY A 1 91 ? 4.639 4.852 -4.267 1.00 96.62 91 GLY A O 1
ATOM 692 N N . CYS A 1 92 ? 3.868 3.335 -5.747 1.00 97.50 92 CYS A N 1
ATOM 693 C CA . CYS A 1 92 ? 2.461 3.398 -5.379 1.00 97.50 92 CYS A CA 1
ATOM 694 C C . CYS A 1 92 ? 1.731 2.128 -5.845 1.00 97.50 92 CYS A C 1
ATOM 696 O O . CYS A 1 92 ? 2.110 1.516 -6.851 1.00 97.50 92 CYS A O 1
ATOM 698 N N . ALA A 1 93 ? 0.662 1.756 -5.147 1.00 97.62 93 ALA A N 1
ATOM 699 C CA . ALA A 1 93 ? -0.263 0.709 -5.567 1.00 97.62 93 ALA A CA 1
ATOM 700 C C . ALA A 1 93 ? -1.553 1.305 -6.146 1.00 97.62 93 ALA A C 1
ATOM 702 O O . ALA A 1 93 ? -2.154 2.218 -5.576 1.00 97.62 93 ALA A O 1
ATOM 703 N N . VAL A 1 94 ? -2.006 0.759 -7.273 1.00 94.88 94 VAL A N 1
ATOM 704 C CA . VAL A 1 94 ? -3.269 1.116 -7.925 1.00 94.88 94 VAL A CA 1
ATOM 705 C C . VAL A 1 94 ? -3.949 -0.169 -8.386 1.00 94.88 94 VAL A C 1
ATOM 707 O O . VAL A 1 94 ? -3.549 -0.758 -9.388 1.00 94.88 94 VAL A O 1
ATOM 710 N N . TYR A 1 95 ? -4.991 -0.580 -7.661 1.00 87.75 95 TYR A N 1
ATOM 711 C CA . TYR A 1 95 ? -5.708 -1.842 -7.877 1.00 87.75 95 TYR A CA 1
ATOM 712 C C . TYR A 1 95 ? -4.771 -3.063 -7.854 1.00 87.75 95 TYR A C 1
ATOM 714 O O . TYR A 1 95 ? -4.184 -3.360 -6.820 1.00 87.75 95 TYR A O 1
ATOM 722 N N . ASP A 1 96 ? -4.645 -3.763 -8.978 1.00 87.94 96 ASP A N 1
ATOM 723 C CA . ASP A 1 96 ? -3.811 -4.946 -9.190 1.00 87.94 96 ASP A CA 1
ATOM 724 C C . ASP A 1 96 ? -2.371 -4.606 -9.616 1.00 87.94 96 ASP A C 1
ATOM 726 O O . ASP A 1 96 ? -1.525 -5.498 -9.720 1.00 87.94 96 ASP A O 1
ATOM 730 N N . GLY A 1 97 ? -2.075 -3.326 -9.858 1.00 97.19 97 GLY A N 1
ATOM 731 C CA . GLY A 1 97 ? -0.755 -2.838 -10.236 1.00 97.19 97 GLY A CA 1
ATOM 732 C C . GLY A 1 97 ? 0.013 -2.247 -9.058 1.00 97.19 97 GLY A C 1
ATOM 733 O O . GLY A 1 97 ? -0.442 -1.297 -8.422 1.00 97.19 97 GLY A O 1
ATOM 734 N N . VAL A 1 98 ? 1.226 -2.741 -8.833 1.00 98.38 98 VAL A N 1
ATOM 735 C CA . VAL A 1 98 ? 2.224 -2.101 -7.971 1.00 98.38 98 VAL A CA 1
ATOM 736 C C . VAL A 1 98 ? 3.303 -1.502 -8.850 1.00 98.38 98 VAL A C 1
ATOM 738 O O . VAL A 1 98 ? 3.902 -2.207 -9.655 1.00 98.38 98 VAL A O 1
ATOM 741 N N . TYR A 1 99 ? 3.582 -0.216 -8.693 1.00 98.31 99 TYR A N 1
ATOM 742 C CA . TYR A 1 99 ? 4.626 0.473 -9.441 1.00 98.31 99 TYR A CA 1
ATOM 743 C C . TYR A 1 99 ? 5.701 0.917 -8.466 1.00 98.31 99 TYR A C 1
ATOM 745 O O . TYR A 1 99 ? 5.395 1.607 -7.496 1.00 98.31 99 TYR A O 1
ATOM 753 N N . SER A 1 100 ? 6.961 0.563 -8.708 1.00 97.94 100 SER A N 1
ATOM 754 C CA . SER A 1 100 ? 8.047 0.966 -7.816 1.00 97.94 100 SER A CA 1
ATOM 755 C C . SER A 1 100 ? 9.370 1.215 -8.532 1.00 97.94 100 SER A C 1
ATOM 757 O O . SER A 1 100 ? 9.695 0.564 -9.522 1.00 97.94 100 SE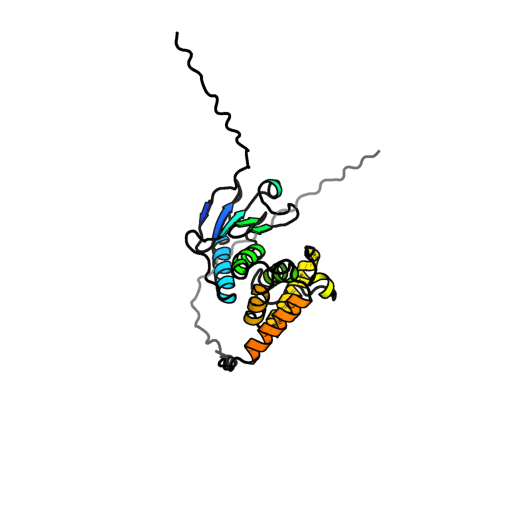R A O 1
ATOM 759 N N . LYS A 1 101 ? 10.158 2.140 -7.977 1.00 97.88 101 LYS A N 1
ATOM 760 C CA . LYS A 1 101 ? 11.559 2.416 -8.332 1.00 97.88 101 LYS A CA 1
ATOM 761 C C . LYS A 1 101 ? 12.526 1.382 -7.737 1.00 97.88 101 LYS A C 1
ATOM 763 O O . LYS A 1 101 ? 13.693 1.316 -8.116 1.00 97.88 101 LYS A O 1
ATOM 768 N N . VAL A 1 102 ? 12.060 0.591 -6.769 1.00 96.38 102 VAL A N 1
ATOM 769 C CA . VAL A 1 102 ? 12.857 -0.384 -6.015 1.00 96.38 102 VAL A CA 1
ATOM 770 C C . VAL A 1 102 ? 12.119 -1.718 -5.920 1.00 96.38 102 VAL A C 1
ATOM 772 O O . VAL A 1 102 ? 10.899 -1.775 -6.040 1.00 96.38 102 VAL A O 1
ATOM 775 N N . ALA A 1 103 ? 12.842 -2.814 -5.706 1.00 95.81 103 ALA A N 1
ATOM 776 C CA . ALA A 1 103 ? 12.234 -4.122 -5.485 1.00 95.81 103 ALA A CA 1
ATOM 777 C C . ALA A 1 103 ? 13.041 -4.935 -4.454 1.00 95.81 103 ALA A C 1
ATOM 779 O O . ALA A 1 103 ? 14.270 -4.982 -4.563 1.00 95.81 103 ALA A O 1
ATOM 780 N N . PRO A 1 104 ? 12.383 -5.603 -3.486 1.00 95.94 104 PRO A N 1
ATOM 781 C CA . PRO A 1 104 ? 10.948 -5.534 -3.185 1.00 95.94 104 PRO A CA 1
ATOM 782 C C . PRO A 1 104 ? 10.580 -4.249 -2.414 1.00 95.94 104 PRO A C 1
ATOM 784 O O . PRO A 1 104 ? 11.421 -3.667 -1.730 1.00 95.94 104 PRO A O 1
ATOM 787 N N . LEU A 1 105 ? 9.315 -3.830 -2.501 1.00 96.12 105 LEU A N 1
ATOM 788 C CA . LEU A 1 105 ? 8.729 -2.776 -1.668 1.00 96.12 105 LEU A CA 1
ATOM 789 C C . LEU A 1 105 ? 7.449 -3.301 -1.008 1.00 96.12 105 LEU A C 1
ATOM 791 O O . LEU A 1 105 ? 6.344 -3.118 -1.516 1.00 96.12 105 LEU A O 1
ATOM 795 N N . ASP A 1 106 ? 7.620 -3.970 0.133 1.00 96.94 106 ASP A N 1
ATOM 796 C CA . ASP A 1 106 ? 6.541 -4.619 0.894 1.00 96.94 106 ASP A CA 1
ATOM 797 C C . ASP A 1 106 ? 5.391 -3.655 1.236 1.00 96.94 106 ASP A C 1
ATOM 799 O O . ASP A 1 106 ? 4.230 -4.054 1.256 1.00 96.94 106 ASP A O 1
ATOM 803 N N . HIS A 1 107 ? 5.707 -2.373 1.434 1.00 96.94 107 HIS A N 1
ATOM 804 C CA . HIS A 1 107 ? 4.745 -1.301 1.690 1.00 96.94 107 HIS A CA 1
ATOM 805 C C . HIS A 1 107 ? 3.593 -1.272 0.669 1.00 96.94 107 HIS A C 1
ATOM 807 O O . HIS A 1 107 ? 2.420 -1.307 1.038 1.00 96.94 107 HIS A O 1
ATOM 813 N N . GLU A 1 108 ? 3.917 -1.301 -0.625 1.00 97.62 108 GLU A N 1
ATOM 814 C CA . GLU A 1 108 ? 2.918 -1.231 -1.699 1.00 97.62 108 GLU A CA 1
ATOM 815 C C . GLU A 1 108 ? 2.137 -2.542 -1.860 1.00 97.62 108 GLU A C 1
ATOM 817 O O . GLU A 1 108 ? 0.977 -2.556 -2.286 1.00 97.62 108 GLU A O 1
ATOM 822 N N . LEU A 1 109 ? 2.747 -3.667 -1.476 1.00 97.69 109 LEU A N 1
ATOM 823 C CA . LEU A 1 109 ? 2.047 -4.949 -1.424 1.00 97.69 109 LEU A CA 1
ATOM 824 C C . LEU A 1 109 ? 0.972 -4.938 -0.326 1.00 97.69 109 LEU A C 1
ATOM 826 O O . LEU A 1 109 ? -0.115 -5.466 -0.555 1.00 97.69 109 LEU A O 1
ATOM 830 N N . VAL A 1 110 ? 1.202 -4.275 0.818 1.00 97.44 110 VAL A N 1
ATOM 831 C CA . VAL A 1 110 ? 0.154 -4.098 1.844 1.00 97.44 110 VAL A CA 1
ATOM 832 C C . VAL A 1 110 ? -1.017 -3.274 1.308 1.00 97.44 110 VAL A C 1
ATOM 834 O O . VAL A 1 110 ? -2.172 -3.622 1.564 1.00 97.44 110 VAL A O 1
ATOM 837 N N . HIS A 1 111 ? -0.766 -2.219 0.528 1.00 97.75 111 HIS A N 1
ATOM 838 C CA . HIS A 1 111 ? -1.852 -1.483 -0.127 1.00 97.75 111 HIS A CA 1
ATOM 839 C C . HIS A 1 111 ? -2.666 -2.384 -1.058 1.00 97.75 111 HIS A C 1
ATOM 841 O O . HIS A 1 111 ? -3.890 -2.417 -0.950 1.00 97.75 111 HIS A O 1
ATOM 847 N N . SER A 1 112 ? -1.989 -3.179 -1.886 1.00 97.69 112 SER A N 1
ATOM 848 C CA . SER A 1 112 ? -2.639 -4.086 -2.839 1.00 97.69 112 SER A CA 1
ATOM 849 C C . SER A 1 112 ? -3.544 -5.105 -2.141 1.00 97.69 112 SER A C 1
ATOM 851 O O . SER A 1 112 ? -4.683 -5.307 -2.557 1.00 97.69 112 SER A O 1
ATOM 853 N N . VAL A 1 113 ? -3.088 -5.688 -1.025 1.00 97.56 113 VAL A N 1
ATOM 854 C CA . VAL A 1 113 ? -3.918 -6.590 -0.207 1.00 97.56 113 VAL A CA 1
ATOM 855 C C . VAL A 1 113 ? -5.062 -5.830 0.474 1.00 97.56 113 VAL A C 1
ATOM 857 O O . VAL A 1 113 ? -6.200 -6.299 0.495 1.00 97.56 113 VAL A O 1
ATOM 860 N N . SER A 1 114 ? -4.801 -4.636 1.015 1.00 97.06 114 SER A N 1
ATOM 861 C CA . SER A 1 114 ? -5.818 -3.879 1.760 1.00 97.06 114 SER A CA 1
ATOM 862 C C . SER A 1 114 ? -6.940 -3.307 0.884 1.00 97.06 114 SER A C 1
ATOM 864 O O . SER A 1 114 ? -8.023 -3.044 1.409 1.00 97.06 114 SER A O 1
ATOM 866 N N . PHE A 1 115 ? -6.762 -3.218 -0.442 1.00 96.62 115 PHE A N 1
ATOM 867 C CA . PHE A 1 115 ? -7.834 -2.836 -1.371 1.00 96.62 115 PHE A CA 1
ATOM 868 C C . PHE A 1 115 ? -9.051 -3.768 -1.353 1.00 96.62 115 PHE A C 1
ATOM 870 O O . PHE A 1 115 ? -10.139 -3.328 -1.727 1.00 96.62 115 PHE A O 1
ATOM 877 N N . ALA A 1 116 ? -8.928 -4.996 -0.838 1.00 96.81 116 ALA A N 1
ATOM 878 C CA . ALA A 1 116 ? -10.076 -5.862 -0.562 1.00 96.81 116 ALA A CA 1
ATOM 879 C C . ALA A 1 116 ? -11.103 -5.222 0.402 1.00 96.81 116 ALA A C 1
ATOM 881 O O . ALA A 1 116 ? -12.284 -5.566 0.371 1.00 96.81 116 ALA A O 1
ATOM 882 N N . TYR A 1 117 ? -10.677 -4.251 1.217 1.00 96.69 117 TYR A N 1
ATOM 883 C CA . TYR A 1 117 ? -11.530 -3.471 2.118 1.00 96.69 117 TYR A CA 1
ATOM 884 C C . TYR A 1 117 ? -11.883 -2.077 1.575 1.00 96.69 117 TYR A C 1
ATOM 886 O O . TYR A 1 117 ? -12.518 -1.288 2.270 1.00 96.69 117 TYR A O 1
ATOM 894 N N . GLY A 1 118 ? -11.503 -1.755 0.339 1.00 95.62 118 GLY A N 1
ATOM 895 C CA . GLY A 1 118 ? -11.673 -0.427 -0.246 1.00 95.62 118 GLY A CA 1
ATOM 896 C C . GLY A 1 118 ? -10.534 0.537 0.098 1.00 95.62 118 GLY A C 1
ATOM 897 O O . GLY A 1 118 ? -9.440 0.127 0.472 1.00 95.62 118 GLY A O 1
ATOM 898 N N . VAL A 1 119 ? -10.782 1.838 -0.081 1.00 94.31 119 VAL A N 1
ATOM 899 C CA . VAL A 1 119 ? -9.779 2.897 0.123 1.00 94.31 119 VAL A CA 1
ATOM 900 C C . VAL A 1 119 ? -10.275 3.872 1.186 1.00 94.31 119 VAL A C 1
ATOM 902 O O . VAL A 1 119 ? -11.180 4.676 0.938 1.00 94.31 119 VAL A O 1
ATOM 905 N N . GLY A 1 120 ? -9.673 3.784 2.372 1.00 93.62 120 GLY A N 1
ATOM 906 C CA . GLY A 1 120 ? -9.983 4.634 3.519 1.00 93.62 120 GLY A CA 1
ATOM 907 C C . GLY A 1 120 ? -9.202 5.959 3.553 1.00 93.62 120 GLY A C 1
ATOM 908 O O . GLY A 1 120 ? -8.479 6.296 2.616 1.00 93.62 120 GLY A O 1
ATOM 909 N N . PRO A 1 121 ? -9.332 6.735 4.643 1.00 94.75 121 PRO A N 1
ATOM 910 C CA . PRO A 1 121 ? -8.531 7.932 4.891 1.00 94.75 121 PRO A CA 1
ATOM 911 C C . PRO A 1 121 ? -7.025 7.659 4.859 1.00 94.75 121 PRO A C 1
ATOM 913 O O . PRO A 1 121 ? -6.570 6.630 5.359 1.00 94.75 121 PRO A O 1
ATOM 916 N N . GLN A 1 122 ? -6.251 8.625 4.355 1.00 94.25 122 GLN A N 1
ATOM 917 C CA . GLN A 1 122 ? -4.804 8.485 4.133 1.00 94.25 122 GLN A CA 1
ATOM 918 C C . GLN A 1 122 ? -4.023 8.059 5.381 1.00 94.25 122 GLN A C 1
ATOM 920 O O . GLN A 1 122 ? -3.157 7.197 5.299 1.00 94.25 122 GLN A O 1
ATOM 925 N N . ILE A 1 123 ? -4.378 8.574 6.565 1.00 94.94 123 ILE A N 1
ATOM 926 C CA . ILE A 1 123 ? -3.733 8.158 7.820 1.00 94.94 123 ILE A CA 1
ATOM 927 C C . ILE A 1 123 ? -3.849 6.647 8.083 1.00 94.94 123 ILE A C 1
ATOM 929 O O . ILE A 1 123 ? -2.954 6.059 8.679 1.00 94.94 123 ILE A O 1
ATOM 933 N N . PHE A 1 124 ? -4.941 6.012 7.653 1.00 96.06 124 PHE A N 1
ATOM 934 C CA . PHE A 1 124 ? -5.150 4.580 7.840 1.00 96.06 124 PHE A CA 1
ATOM 935 C C . PHE A 1 124 ? -4.614 3.765 6.668 1.00 96.06 124 PHE A C 1
ATOM 937 O O . PHE A 1 124 ? -4.117 2.672 6.901 1.00 96.06 124 PHE A O 1
ATOM 944 N N . VAL A 1 125 ? -4.687 4.287 5.437 1.00 96.19 125 VAL A N 1
ATOM 945 C CA . VAL A 1 125 ? -4.082 3.661 4.246 1.00 96.19 125 VAL A CA 1
ATOM 946 C C . VAL A 1 125 ? -2.579 3.492 4.466 1.00 96.19 125 VAL A C 1
ATOM 948 O O . VAL A 1 125 ? -2.080 2.372 4.518 1.00 96.19 125 VAL A O 1
ATOM 951 N N . GLU A 1 126 ? -1.884 4.601 4.698 1.00 95.94 126 GLU A N 1
ATOM 952 C CA . GLU A 1 126 ? -0.437 4.636 4.919 1.00 95.94 126 GLU A CA 1
ATOM 953 C C . GLU A 1 126 ? -0.056 4.022 6.266 1.00 95.94 126 GLU A C 1
ATOM 955 O O . GLU A 1 126 ? 0.968 3.358 6.414 1.00 95.94 126 GLU A O 1
ATOM 960 N N . GLY A 1 127 ? -0.908 4.213 7.276 1.00 95.69 127 GLY A N 1
ATOM 961 C CA . GLY A 1 127 ? -0.681 3.661 8.602 1.00 95.69 127 GLY A CA 1
ATOM 962 C C . GLY A 1 127 ? -0.748 2.137 8.639 1.00 95.69 127 GLY A C 1
ATOM 963 O O . GLY A 1 127 ? 0.057 1.521 9.334 1.00 95.69 127 GLY A O 1
ATOM 964 N N . LEU A 1 128 ? -1.657 1.521 7.879 1.00 96.31 128 LEU A N 1
ATOM 965 C CA . LEU A 1 128 ? -1.733 0.067 7.767 1.00 96.31 128 LEU A CA 1
ATOM 966 C C . LEU A 1 128 ? -0.521 -0.486 7.010 1.00 96.31 128 LEU A C 1
ATOM 968 O O . LEU A 1 128 ? 0.099 -1.434 7.487 1.00 96.31 128 LEU A O 1
ATOM 972 N N . ALA A 1 129 ? -0.129 0.150 5.900 1.00 96.06 129 ALA A N 1
ATOM 973 C CA . ALA A 1 129 ? 1.074 -0.224 5.158 1.00 96.06 129 ALA A CA 1
ATOM 974 C C . ALA A 1 129 ? 2.340 -0.123 6.016 1.00 96.06 129 ALA A C 1
ATOM 976 O O . ALA A 1 129 ? 3.112 -1.075 6.085 1.00 96.06 129 ALA A O 1
ATOM 977 N N . ARG A 1 130 ? 2.511 0.961 6.781 1.00 94.06 130 ARG A N 1
ATOM 978 C CA . ARG A 1 130 ? 3.621 1.095 7.739 1.00 94.06 130 ARG A CA 1
ATOM 979 C C . ARG A 1 130 ? 3.572 0.121 8.911 1.00 94.06 130 ARG A C 1
ATOM 981 O O . ARG A 1 130 ? 4.620 -0.266 9.413 1.00 94.06 130 ARG A O 1
ATOM 988 N N . ALA A 1 131 ? 2.388 -0.257 9.384 1.00 93.69 131 ALA A N 1
ATOM 989 C CA . ALA A 1 131 ? 2.270 -1.219 10.479 1.00 93.69 131 ALA A CA 1
ATOM 990 C C . ALA A 1 131 ? 2.677 -2.644 10.055 1.00 93.69 131 ALA A C 1
ATOM 992 O O . ALA A 1 131 ? 3.134 -3.416 10.900 1.00 93.69 131 ALA A O 1
ATOM 993 N N . TYR A 1 132 ? 2.519 -2.975 8.768 1.00 94.19 132 TYR A N 1
ATOM 994 C CA . TYR A 1 132 ? 2.726 -4.317 8.214 1.00 94.19 132 TYR A CA 1
ATOM 995 C C . TYR A 1 132 ? 3.904 -4.440 7.239 1.00 94.19 132 TYR A C 1
ATOM 997 O O . TYR A 1 132 ? 4.231 -5.554 6.831 1.00 94.19 132 TYR A O 1
ATOM 1005 N N . GLU A 1 133 ? 4.576 -3.354 6.861 1.00 89.44 133 GLU A N 1
ATOM 1006 C CA . GLU A 1 133 ? 5.818 -3.469 6.095 1.00 89.44 133 GLU A CA 1
ATOM 1007 C C . GLU A 1 133 ? 6.871 -4.241 6.919 1.00 89.44 133 GLU A C 1
ATOM 1009 O O . GLU A 1 133 ? 7.102 -3.957 8.095 1.00 89.44 133 GLU A O 1
ATOM 1014 N N . GLY A 1 134 ? 7.494 -5.262 6.319 1.00 76.12 134 GLY A N 1
ATOM 1015 C CA . GLY A 1 134 ? 8.633 -5.970 6.916 1.00 76.12 134 GLY A CA 1
ATOM 1016 C C . GLY A 1 134 ? 8.348 -6.813 8.168 1.00 76.12 134 GLY A C 1
ATOM 1017 O O . GLY A 1 134 ? 9.217 -6.888 9.029 1.00 76.12 134 GLY A O 1
ATOM 1018 N N . LEU A 1 135 ? 7.166 -7.433 8.288 1.00 60.41 135 LEU A N 1
ATOM 1019 C CA . LEU A 1 135 ? 6.691 -8.206 9.455 1.00 60.41 135 LEU A CA 1
ATOM 1020 C C . LEU A 1 135 ? 7.725 -9.125 10.165 1.00 60.41 135 LEU A C 1
ATOM 1022 O O . LEU A 1 135 ? 7.708 -10.343 10.013 1.00 60.41 135 LEU A O 1
ATOM 1026 N N . GLU A 1 136 ? 8.507 -8.534 11.075 1.00 50.28 136 GLU A N 1
ATOM 1027 C CA . GLU A 1 136 ? 8.599 -8.887 12.501 1.00 50.28 136 GLU A CA 1
ATOM 1028 C C . GLU A 1 136 ? 7.886 -7.784 13.321 1.00 50.28 136 GLU A C 1
ATOM 1030 O O . GLU A 1 136 ? 8.481 -6.952 14.001 1.00 50.28 136 GLU A O 1
ATOM 1035 N N . ALA A 1 137 ? 6.565 -7.756 13.133 1.00 45.19 137 ALA A N 1
ATOM 1036 C CA . ALA A 1 137 ? 5.474 -7.215 13.946 1.00 45.19 137 ALA A CA 1
ATOM 1037 C C . ALA A 1 137 ? 5.771 -6.147 15.044 1.00 45.19 137 ALA A C 1
ATOM 1039 O O . ALA A 1 137 ? 6.323 -6.432 16.108 1.00 45.19 137 ALA A O 1
ATOM 1040 N N . TRP A 1 138 ? 5.206 -4.944 14.848 1.00 49.22 138 TRP A N 1
ATOM 1041 C CA . TRP A 1 138 ? 4.868 -3.922 15.869 1.00 49.22 138 TRP A CA 1
ATOM 1042 C C . TRP A 1 138 ? 5.926 -2.914 16.345 1.00 49.22 138 TRP A C 1
ATOM 1044 O O . TRP A 1 138 ? 5.729 -2.258 17.373 1.00 49.22 138 TRP A O 1
ATOM 1054 N N . ARG A 1 139 ? 7.008 -2.682 15.597 1.00 50.12 139 ARG A N 1
ATOM 1055 C CA . ARG A 1 139 ? 7.896 -1.532 15.852 1.00 50.12 139 ARG A CA 1
ATOM 1056 C C . ARG A 1 139 ? 8.123 -0.696 14.600 1.00 50.12 139 ARG A C 1
ATOM 1058 O O . ARG A 1 139 ? 9.253 -0.572 14.140 1.00 50.12 139 ARG A O 1
ATOM 1065 N N . SER A 1 140 ? 7.071 -0.017 14.133 1.00 54.66 140 SER A N 1
ATOM 1066 C CA . SER A 1 140 ? 7.305 1.276 13.475 1.00 54.66 140 SER A CA 1
ATOM 1067 C C . SER A 1 140 ? 8.233 2.074 14.403 1.00 54.66 140 SER A C 1
ATOM 1069 O O . SER A 1 140 ? 7.995 2.054 15.625 1.00 54.66 140 SER A O 1
ATOM 1071 N N . PRO A 1 141 ? 9.298 2.722 13.895 1.00 58.75 141 PRO A N 1
ATOM 1072 C CA . PRO A 1 141 ? 10.123 3.591 14.716 1.00 58.75 141 PRO A CA 1
ATOM 1073 C C . PRO A 1 141 ? 9.189 4.505 15.500 1.00 58.75 141 PRO A C 1
ATOM 1075 O O . PRO A 1 141 ? 8.361 5.200 14.912 1.00 58.75 141 PRO A O 1
ATOM 1078 N N . GLN A 1 142 ? 9.248 4.439 16.833 1.00 61.66 142 GLN A N 1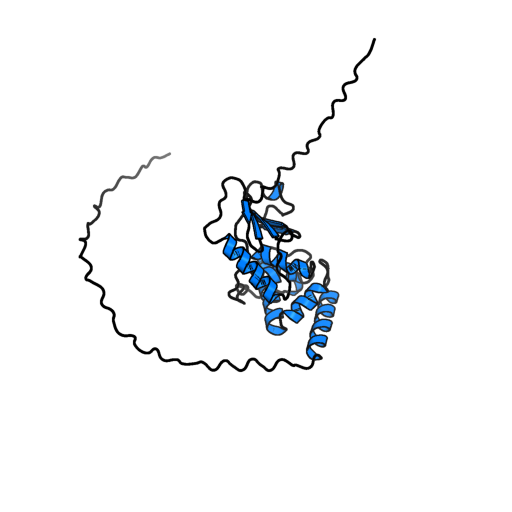
ATOM 1079 C CA . GLN A 1 142 ? 8.432 5.330 17.647 1.00 61.66 142 GLN A CA 1
ATOM 1080 C C . GLN A 1 142 ? 8.758 6.751 17.188 1.00 61.66 142 GLN A C 1
ATOM 1082 O O . GLN A 1 142 ? 9.949 7.082 17.090 1.00 61.66 142 GLN A O 1
ATOM 1087 N N . PRO A 1 143 ? 7.749 7.576 16.858 1.00 64.38 143 PRO A N 1
ATOM 1088 C CA . PRO A 1 143 ? 8.016 8.915 16.378 1.00 64.38 143 PRO A CA 1
ATOM 1089 C C . PRO A 1 143 ? 8.899 9.604 17.414 1.00 64.38 143 PRO A C 1
ATOM 1091 O O . PRO A 1 143 ? 8.598 9.597 18.608 1.00 64.38 143 PRO A O 1
ATOM 1094 N N . GLN A 1 144 ? 10.011 10.194 16.968 1.00 66.44 144 GLN A N 1
ATOM 1095 C CA . GLN A 1 144 ? 11.008 10.759 17.886 1.00 66.44 144 GLN A CA 1
ATOM 1096 C C . GLN A 1 144 ? 10.440 11.872 18.783 1.00 66.44 144 GLN A C 1
ATOM 1098 O O . GLN A 1 144 ? 11.089 12.297 19.739 1.00 66.44 144 GLN A O 1
ATOM 1103 N N . ARG A 1 145 ? 9.241 12.378 18.464 1.00 70.81 145 ARG A N 1
ATOM 1104 C CA . ARG A 1 145 ? 8.503 13.365 19.249 1.00 70.81 145 ARG A CA 1
ATOM 1105 C C . ARG A 1 145 ? 7.006 13.052 19.216 1.00 70.81 145 ARG A C 1
ATOM 1107 O O . ARG A 1 145 ? 6.506 12.702 18.145 1.00 70.81 145 ARG A O 1
ATOM 1114 N N . PRO A 1 146 ? 6.279 13.258 20.329 1.00 73.06 146 PRO A N 1
ATOM 1115 C CA . PRO A 1 146 ? 4.822 13.242 20.322 1.00 73.06 146 PRO A CA 1
ATOM 1116 C C . PRO A 1 146 ? 4.290 14.198 19.249 1.00 73.06 146 PRO A C 1
ATOM 1118 O O . PRO A 1 146 ? 4.682 15.368 19.206 1.00 73.06 146 PRO A O 1
ATOM 1121 N N . ARG A 1 147 ? 3.417 13.700 18.372 1.00 81.25 147 ARG A N 1
ATOM 1122 C CA . ARG A 1 147 ? 2.691 14.513 17.393 1.00 81.25 147 ARG A CA 1
ATOM 1123 C C . ARG A 1 147 ? 1.200 14.443 17.682 1.00 81.25 147 ARG A C 1
ATOM 1125 O O . ARG A 1 147 ? 0.694 13.438 18.173 1.00 81.25 147 ARG A O 1
ATOM 1132 N N . ASP A 1 148 ? 0.514 15.534 17.374 1.00 84.12 148 ASP A N 1
ATOM 1133 C CA . ASP A 1 148 ? -0.939 15.599 17.440 1.00 84.12 148 ASP A CA 1
ATOM 1134 C C . ASP A 1 148 ? -1.529 14.843 16.244 1.00 84.12 148 ASP A C 1
ATOM 1136 O O . ASP A 1 148 ? -1.603 15.375 15.135 1.00 84.12 148 ASP A O 1
ATOM 1140 N N . VAL A 1 149 ? -1.910 13.586 16.483 1.00 85.50 149 VAL A N 1
ATOM 1141 C CA . VAL A 1 149 ? -2.508 12.688 15.484 1.00 85.50 149 VAL A CA 1
ATOM 1142 C C . VAL A 1 149 ? -3.765 13.305 14.866 1.00 85.50 149 VAL A C 1
ATOM 1144 O O . VAL A 1 149 ? -4.068 13.065 13.698 1.00 85.50 149 VAL A O 1
ATOM 1147 N N . TRP A 1 150 ? -4.479 14.146 15.617 1.00 82.56 150 TRP A N 1
ATOM 1148 C CA . TRP A 1 150 ? -5.768 14.683 15.199 1.00 82.56 150 TRP A CA 1
ATOM 1149 C C . TRP A 1 150 ? -5.671 15.586 13.971 1.00 82.56 150 TRP A C 1
ATOM 1151 O O . TRP A 1 150 ? -6.567 15.589 13.133 1.00 82.56 150 TRP A O 1
ATOM 1161 N N . LYS A 1 151 ? -4.520 16.234 13.769 1.00 84.19 151 LYS A N 1
ATOM 1162 C CA . LYS A 1 151 ? -4.236 17.017 12.556 1.00 84.19 151 LYS A CA 1
ATOM 1163 C C . LYS A 1 151 ? -4.204 16.178 11.278 1.00 84.19 151 LYS A C 1
ATOM 1165 O O . LYS A 1 151 ? -4.377 16.730 10.196 1.00 84.19 151 LYS A O 1
ATOM 1170 N N . PHE A 1 152 ? -3.976 14.872 11.396 1.00 84.94 152 PHE A N 1
ATOM 1171 C CA . PHE A 1 152 ? -3.842 13.954 10.265 1.00 84.94 152 PHE A CA 1
ATOM 1172 C C . PHE A 1 152 ? -5.113 13.150 10.006 1.00 84.94 152 PHE A C 1
ATOM 1174 O O . PHE A 1 152 ? -5.349 12.730 8.878 1.00 84.94 152 PHE A O 1
ATOM 1181 N N . VAL A 1 153 ? -5.960 12.962 11.020 1.00 82.06 153 VAL A N 1
ATOM 1182 C CA . VAL A 1 153 ? -7.163 12.119 10.913 1.00 82.06 153 VAL A CA 1
ATOM 1183 C C . VAL A 1 153 ? -8.168 12.657 9.897 1.00 82.06 153 VAL A C 1
ATOM 1185 O O . VAL A 1 153 ? -8.856 11.879 9.244 1.00 82.06 153 VAL A O 1
ATOM 1188 N N . SER A 1 154 ? -8.222 13.975 9.710 1.00 76.69 154 SER A N 1
ATOM 1189 C CA . SER A 1 154 ? -9.043 14.619 8.681 1.00 76.69 154 SER A CA 1
ATOM 1190 C C . SER A 1 154 ? -8.258 15.046 7.438 1.00 76.69 154 SER A C 1
ATOM 1192 O O . SER A 1 154 ? -8.812 15.737 6.580 1.00 76.69 154 SER A O 1
ATOM 1194 N N . ALA A 1 155 ? -6.962 14.743 7.365 1.00 84.19 155 ALA A N 1
ATOM 1195 C CA . ALA A 1 155 ? -6.130 15.184 6.260 1.00 84.19 155 ALA A CA 1
ATOM 1196 C C . ALA A 1 155 ? -6.343 14.269 5.048 1.00 84.19 155 ALA A C 1
ATOM 1198 O O . ALA A 1 155 ? -6.188 13.054 5.129 1.00 84.19 155 ALA A O 1
ATOM 1199 N N . ASN A 1 156 ? -6.653 14.868 3.897 1.00 83.38 156 ASN A N 1
ATOM 1200 C CA . ASN A 1 156 ? -6.743 14.143 2.622 1.00 83.38 156 ASN A CA 1
ATOM 1201 C C . ASN A 1 156 ? -5.363 13.743 2.071 1.00 83.38 156 ASN A C 1
ATOM 1203 O O . ASN A 1 156 ? -5.283 13.098 1.031 1.00 83.38 156 ASN A O 1
ATOM 1207 N N . TRP A 1 157 ? -4.290 14.181 2.729 1.00 86.88 157 TRP A N 1
ATOM 1208 C CA . TRP A 1 157 ? -2.904 13.924 2.374 1.00 86.88 157 TRP A CA 1
ATOM 1209 C C . TRP A 1 157 ? -2.056 13.943 3.642 1.00 86.88 157 TRP A C 1
ATOM 1211 O O . TRP A 1 157 ? -2.217 14.844 4.470 1.00 86.88 157 TRP A O 1
ATOM 1221 N N . ILE A 1 158 ? -1.134 12.995 3.772 1.00 88.12 158 ILE A N 1
ATOM 1222 C CA . ILE A 1 158 ? -0.100 13.015 4.806 1.00 88.12 158 ILE A CA 1
ATOM 1223 C C . ILE A 1 158 ? 1.268 13.074 4.126 1.00 88.12 158 ILE A C 1
ATOM 1225 O O . ILE A 1 158 ? 1.477 12.468 3.079 1.00 88.12 158 ILE A O 1
ATOM 1229 N N . ALA A 1 159 ? 2.200 13.859 4.668 1.00 87.50 159 ALA A N 1
ATOM 1230 C CA . ALA A 1 159 ? 3.534 13.927 4.085 1.00 87.50 159 ALA A CA 1
ATOM 1231 C C . ALA A 1 159 ? 4.305 12.628 4.387 1.00 87.50 159 ALA A C 1
ATOM 1233 O O . ALA A 1 159 ? 4.089 12.043 5.448 1.00 87.50 159 ALA A O 1
ATOM 1234 N N . PRO A 1 160 ? 5.276 12.218 3.550 1.00 83.69 160 PRO A N 1
ATOM 1235 C CA . PRO A 1 160 ? 6.100 11.034 3.818 1.00 83.69 160 PRO A CA 1
ATOM 1236 C C . PRO A 1 160 ? 6.756 11.024 5.213 1.00 83.69 160 PRO A C 1
ATOM 1238 O O . PRO A 1 160 ? 6.874 9.982 5.850 1.00 83.69 160 PRO A O 1
ATOM 1241 N N . LEU A 1 161 ? 7.117 12.203 5.740 1.00 81.75 161 LEU A N 1
ATOM 1242 C CA . LEU A 1 161 ? 7.681 12.384 7.090 1.00 81.75 161 LEU A CA 1
ATOM 1243 C C . LEU A 1 161 ? 6.676 12.170 8.240 1.00 81.75 161 LEU A C 1
ATOM 1245 O O . LEU A 1 161 ? 7.058 12.245 9.412 1.00 81.75 161 LEU A O 1
ATOM 1249 N N . ASP A 1 162 ? 5.397 11.983 7.927 1.00 88.12 162 ASP A N 1
ATOM 1250 C CA . ASP A 1 162 ? 4.319 11.699 8.875 1.00 88.12 162 ASP A CA 1
ATOM 1251 C C . ASP A 1 162 ? 3.869 10.229 8.819 1.00 88.12 162 ASP A C 1
ATOM 1253 O O . ASP A 1 162 ? 3.052 9.815 9.643 1.00 88.12 162 ASP A O 1
ATOM 1257 N N . TYR A 1 163 ? 4.425 9.414 7.914 1.00 89.94 163 TYR A N 1
ATOM 1258 C CA . TYR A 1 163 ? 4.046 8.003 7.779 1.00 89.94 163 TYR A CA 1
ATOM 1259 C C . TYR A 1 163 ? 4.366 7.216 9.056 1.00 89.94 163 TYR A C 1
ATOM 1261 O O . TYR A 1 163 ? 3.571 6.379 9.470 1.00 89.94 163 TYR A O 1
ATOM 1269 N N . ASP A 1 164 ? 5.458 7.545 9.754 1.00 88.12 164 ASP A N 1
ATOM 1270 C CA . ASP A 1 164 ? 5.786 6.930 11.049 1.00 88.12 164 ASP A CA 1
ATOM 1271 C C . ASP A 1 164 ? 4.704 7.197 12.109 1.00 88.12 164 ASP A C 1
ATOM 1273 O O . ASP A 1 164 ? 4.412 6.345 12.947 1.00 88.12 164 ASP A O 1
ATOM 1277 N N . VAL A 1 165 ? 4.067 8.374 12.069 1.00 90.06 165 VAL A N 1
ATOM 1278 C CA . VAL A 1 165 ? 2.956 8.707 12.973 1.00 90.06 165 VAL A CA 1
ATOM 1279 C C . VAL A 1 165 ? 1.706 7.923 12.591 1.00 90.06 165 VAL A C 1
ATOM 1281 O O . VAL A 1 165 ? 1.041 7.385 13.476 1.00 90.06 165 VAL A O 1
ATOM 1284 N N . ALA A 1 166 ? 1.403 7.824 11.295 1.00 92.44 166 ALA A N 1
ATOM 1285 C CA . ALA A 1 166 ? 0.295 7.021 10.783 1.00 92.44 166 ALA A CA 1
ATOM 1286 C C . ALA A 1 166 ? 0.454 5.534 11.155 1.00 92.44 166 ALA A C 1
ATOM 1288 O O . ALA A 1 166 ? -0.487 4.918 11.665 1.00 92.44 166 ALA A O 1
ATOM 1289 N N . GLY A 1 167 ? 1.662 4.990 10.981 1.00 92.31 167 GLY A N 1
ATOM 1290 C CA . GLY A 1 167 ? 2.031 3.623 11.340 1.00 92.31 167 GLY A CA 1
ATOM 1291 C C . GLY A 1 167 ? 1.928 3.365 12.837 1.00 92.31 167 GLY A C 1
ATOM 1292 O O . GLY A 1 167 ? 1.271 2.412 13.257 1.00 92.31 167 GLY A O 1
ATOM 1293 N N . ALA A 1 168 ? 2.494 4.248 13.667 1.00 90.06 168 ALA A N 1
ATOM 1294 C CA . ALA A 1 168 ? 2.410 4.135 15.122 1.00 90.06 168 ALA A CA 1
ATOM 1295 C C . ALA A 1 168 ? 0.965 4.238 15.637 1.00 90.06 168 ALA A C 1
ATOM 1297 O O . ALA A 1 168 ? 0.567 3.479 16.522 1.00 90.06 168 ALA A O 1
ATOM 1298 N N . PHE A 1 169 ? 0.160 5.145 15.077 1.00 92.44 169 PHE A N 1
ATOM 1299 C CA . PHE A 1 169 ? -1.241 5.296 15.461 1.00 92.44 169 PHE A CA 1
ATOM 1300 C C . PHE A 1 169 ? -2.084 4.083 15.056 1.00 92.44 169 PHE A C 1
ATOM 1302 O O . PHE A 1 169 ? -2.816 3.544 15.884 1.00 92.44 169 PHE A O 1
ATOM 1309 N N . THR A 1 170 ? -1.940 3.608 13.818 1.00 94.62 170 THR A N 1
ATOM 1310 C CA . THR A 1 170 ? -2.628 2.400 13.339 1.00 94.62 170 THR A CA 1
ATOM 1311 C C . THR A 1 170 ? -2.216 1.178 14.154 1.00 94.62 170 THR A C 1
ATOM 1313 O O . THR A 1 170 ? -3.072 0.428 14.620 1.00 94.62 170 THR A O 1
ATOM 1316 N N . SER A 1 171 ? -0.921 1.048 14.453 1.00 92.19 171 SER A N 1
ATOM 1317 C CA . SER A 1 171 ? -0.404 -0.004 15.330 1.00 92.19 171 SER A CA 1
ATOM 1318 C C . SER A 1 171 ? -1.001 0.048 16.731 1.00 92.19 171 SER A C 1
ATOM 1320 O O . SER A 1 171 ? -1.380 -0.984 17.278 1.00 92.19 171 SER A O 1
ATOM 1322 N N . TYR A 1 172 ? -1.139 1.242 17.312 1.00 92.19 172 TYR A N 1
ATOM 1323 C CA . TYR A 1 172 ? -1.806 1.416 18.600 1.00 92.19 172 TYR A CA 1
ATOM 1324 C C . TYR A 1 172 ? -3.268 0.952 18.556 1.00 92.19 172 TYR A C 1
ATOM 1326 O O . TYR A 1 172 ? -3.712 0.256 19.471 1.00 92.19 172 TYR A O 1
ATOM 1334 N N . LEU A 1 173 ? -4.014 1.306 17.503 1.00 93.94 173 LEU A N 1
ATOM 1335 C CA . LEU A 1 173 ? -5.406 0.883 17.352 1.00 93.94 173 LEU A CA 1
ATOM 1336 C C . LEU A 1 173 ? -5.513 -0.642 17.250 1.00 93.94 173 LEU A C 1
ATOM 1338 O O . LEU A 1 173 ? -6.308 -1.243 17.973 1.00 93.94 173 LEU A O 1
ATOM 1342 N N . ILE A 1 174 ? -4.680 -1.274 16.425 1.00 94.62 174 ILE A N 1
ATOM 1343 C CA . ILE A 1 174 ? -4.697 -2.730 16.263 1.00 94.62 174 ILE A CA 1
ATOM 1344 C C . ILE A 1 174 ? -4.283 -3.426 17.564 1.00 94.62 174 ILE A C 1
ATOM 1346 O O . ILE A 1 174 ? -4.992 -4.311 18.035 1.00 94.62 174 ILE A O 1
ATOM 1350 N N . ALA A 1 175 ? -3.210 -2.980 18.220 1.00 90.88 175 ALA A N 1
ATOM 1351 C CA . ALA A 1 175 ? -2.768 -3.556 19.490 1.00 90.88 175 ALA A CA 1
ATOM 1352 C C . ALA A 1 175 ? -3.820 -3.416 20.606 1.00 90.88 175 ALA A C 1
ATOM 1354 O O . ALA A 1 175 ? -3.933 -4.280 21.476 1.00 90.88 175 ALA A O 1
ATOM 1355 N N . ARG A 1 176 ? -4.594 -2.322 20.610 1.00 94.12 176 ARG A N 1
ATOM 1356 C CA . ARG A 1 176 ? -5.577 -2.039 21.664 1.00 94.12 176 ARG A CA 1
ATOM 1357 C C . ARG A 1 176 ? -6.931 -2.708 21.437 1.00 94.12 176 ARG A C 1
ATOM 1359 O O . ARG A 1 176 ? -7.591 -3.038 22.431 1.00 94.12 176 ARG A O 1
ATOM 1366 N N . PHE A 1 177 ? -7.357 -2.834 20.181 1.00 93.88 177 PHE A N 1
ATOM 1367 C CA . PHE A 1 177 ? -8.721 -3.221 19.803 1.00 93.88 177 PHE A CA 1
ATOM 1368 C C . PHE A 1 177 ? -8.801 -4.478 18.926 1.00 93.88 177 PHE A C 1
ATOM 1370 O O . PHE A 1 177 ? -9.895 -5.007 18.754 1.00 93.88 177 PHE A O 1
ATOM 1377 N N . GLY A 1 178 ? -7.670 -4.984 18.433 1.00 93.81 178 GLY A N 1
ATOM 1378 C CA . GLY A 1 178 ? -7.591 -6.120 17.518 1.00 93.81 178 GLY A CA 1
ATOM 1379 C C . GLY A 1 178 ? -7.670 -5.704 16.048 1.00 93.81 178 GLY A C 1
ATOM 1380 O O . GLY A 1 178 ? -8.274 -4.684 15.702 1.00 93.81 178 GLY A O 1
ATOM 1381 N N . LEU A 1 179 ? -7.059 -6.516 15.182 1.00 94.94 179 LEU A N 1
ATOM 1382 C CA . LEU A 1 179 ? -7.016 -6.275 13.740 1.00 94.94 179 LEU A CA 1
ATOM 1383 C C . LEU A 1 179 ? -8.416 -6.310 13.117 1.00 94.94 179 LEU A C 1
ATOM 1385 O O . LEU A 1 179 ? -8.766 -5.392 12.385 1.00 94.94 179 LEU A O 1
ATOM 1389 N N . ASP A 1 180 ? -9.253 -7.282 13.488 1.00 95.56 180 ASP A N 1
ATOM 1390 C CA . ASP A 1 180 ? -10.622 -7.414 12.964 1.00 95.56 180 ASP A CA 1
ATOM 1391 C C . ASP A 1 180 ? -11.462 -6.148 13.178 1.00 95.56 180 ASP A C 1
ATOM 1393 O O . ASP A 1 180 ? -12.196 -5.702 12.293 1.00 95.56 180 ASP A O 1
ATOM 1397 N N . VAL A 1 181 ? -11.340 -5.525 14.358 1.00 95.44 181 VAL A N 1
ATOM 1398 C CA . VAL A 1 181 ? -12.047 -4.276 14.677 1.00 95.44 181 VAL A CA 1
ATOM 1399 C C . VAL A 1 181 ? -11.531 -3.132 13.810 1.00 95.44 181 VAL A C 1
ATOM 1401 O O . VAL A 1 181 ? -12.330 -2.314 13.342 1.00 95.44 181 VAL A O 1
ATOM 1404 N N . PHE A 1 182 ? -10.215 -3.076 13.591 1.00 96.62 182 PHE A N 1
ATOM 1405 C CA . PHE A 1 182 ? -9.593 -2.076 12.733 1.00 96.62 182 PHE A CA 1
ATOM 1406 C C . PHE A 1 182 ? -10.013 -2.250 11.269 1.00 96.62 182 PHE A C 1
ATOM 1408 O O . PHE A 1 182 ? -10.494 -1.286 10.681 1.00 96.62 182 PHE A O 1
ATOM 1415 N N . LEU A 1 183 ? -9.907 -3.453 10.697 1.00 97.12 183 LEU A N 1
ATOM 1416 C CA . LEU A 1 183 ? -10.274 -3.724 9.303 1.00 97.12 183 LEU A CA 1
ATOM 1417 C C . LEU A 1 183 ? -11.773 -3.516 9.061 1.00 97.12 183 LEU A C 1
ATOM 1419 O O . LEU A 1 183 ? -12.157 -2.917 8.060 1.00 97.12 183 LEU A O 1
ATOM 1423 N N . SER A 1 184 ? -12.631 -3.899 10.013 1.00 96.00 184 SER A N 1
ATOM 1424 C CA . SER A 1 184 ? -14.069 -3.616 9.933 1.00 96.00 184 SER A CA 1
ATOM 1425 C C . SER A 1 184 ? -14.367 -2.112 9.955 1.00 96.00 184 SER A C 1
ATOM 1427 O O . SER A 1 184 ? -15.239 -1.645 9.221 1.00 96.00 184 SER A O 1
ATOM 1429 N N . MET A 1 185 ? -13.634 -1.334 10.764 1.00 96.12 185 MET A N 1
ATOM 1430 C CA . MET A 1 185 ? -13.744 0.127 10.742 1.00 96.12 185 MET A CA 1
ATOM 1431 C C . MET A 1 185 ? -13.265 0.663 9.393 1.00 96.12 185 MET A C 1
ATOM 1433 O O . MET A 1 185 ? -13.983 1.441 8.774 1.00 96.12 185 MET A O 1
ATOM 1437 N N . TYR A 1 186 ? -12.077 0.247 8.952 1.00 96.81 186 TYR A N 1
ATOM 1438 C CA . TYR A 1 186 ? -11.439 0.673 7.711 1.00 96.81 186 TYR A CA 1
ATOM 1439 C C . TYR A 1 186 ? -12.361 0.469 6.504 1.00 96.81 186 TYR A C 1
ATOM 1441 O O . TYR A 1 186 ? -12.603 1.417 5.762 1.00 96.81 186 TYR A O 1
ATOM 1449 N N . ALA A 1 187 ? -12.981 -0.710 6.393 1.00 96.56 187 ALA A N 1
ATOM 1450 C CA . ALA A 1 187 ? -13.916 -1.057 5.324 1.00 96.56 187 ALA A CA 1
ATOM 1451 C C . ALA A 1 187 ? -15.166 -0.165 5.261 1.00 96.56 187 ALA A C 1
ATOM 1453 O O . ALA A 1 187 ? -15.793 -0.011 4.214 1.00 96.56 187 ALA A O 1
ATOM 1454 N N . GLY A 1 188 ? -15.557 0.424 6.395 1.00 95.31 188 GLY A N 1
ATOM 1455 C CA . GLY A 1 188 ? -16.689 1.342 6.489 1.00 95.31 188 GLY A CA 1
ATOM 1456 C C . GLY A 1 188 ? -16.352 2.797 6.153 1.00 95.31 188 GLY A C 1
ATOM 1457 O O . GLY A 1 188 ? -17.245 3.649 6.201 1.00 95.31 188 GLY A O 1
ATOM 1458 N N . LEU A 1 189 ? -15.088 3.117 5.861 1.00 94.88 189 LEU A N 1
ATOM 1459 C CA . LEU A 1 189 ? -14.626 4.478 5.605 1.00 94.88 189 LEU A CA 1
ATOM 1460 C C . LEU A 1 189 ? -14.322 4.687 4.121 1.00 94.88 189 LEU A C 1
ATOM 1462 O O . LEU A 1 189 ? -13.639 3.894 3.489 1.00 94.88 189 LEU A O 1
ATOM 1466 N N . GLY A 1 190 ? -14.783 5.813 3.575 1.00 93.12 190 GLY A N 1
ATOM 1467 C CA . GLY A 1 190 ? -14.305 6.302 2.282 1.00 93.12 190 GLY A CA 1
ATOM 1468 C C . GLY A 1 190 ? -13.056 7.174 2.429 1.00 93.12 190 GLY A C 1
ATOM 1469 O O . GLY A 1 190 ? -12.804 7.724 3.502 1.00 93.12 190 GLY A O 1
ATOM 1470 N N . LEU A 1 191 ? -12.342 7.384 1.321 1.00 90.81 191 LEU A N 1
ATOM 1471 C CA . LEU A 1 191 ? -11.110 8.185 1.237 1.00 90.81 191 LEU A CA 1
ATOM 1472 C C . LEU A 1 191 ? -11.194 9.558 1.928 1.00 90.81 191 LEU A C 1
ATOM 1474 O O . LEU A 1 191 ? -10.236 10.010 2.545 1.00 90.81 191 LEU A O 1
ATOM 1478 N N . VAL A 1 192 ? -12.352 10.216 1.847 1.00 91.00 192 VAL A N 1
ATOM 1479 C CA . VAL A 1 192 ? -12.595 11.559 2.409 1.00 91.00 192 VAL A CA 1
ATOM 1480 C C . VAL A 1 192 ? -13.413 11.530 3.707 1.00 91.00 192 VAL A C 1
ATOM 1482 O O . VAL A 1 192 ? -14.085 12.511 4.051 1.00 91.00 192 VAL A O 1
ATOM 1485 N N . ALA A 1 193 ? -13.431 10.397 4.419 1.00 92.31 193 ALA A N 1
ATOM 1486 C CA . ALA A 1 193 ? -14.149 10.292 5.682 1.00 92.31 193 ALA A CA 1
ATOM 1487 C C . ALA A 1 193 ? -13.590 11.296 6.701 1.00 92.31 193 ALA A C 1
ATOM 1489 O O . ALA A 1 193 ? -12.392 11.387 6.941 1.00 92.31 193 ALA A O 1
ATOM 1490 N N . ARG A 1 194 ? -14.494 12.069 7.305 1.00 89.56 194 ARG A N 1
ATOM 1491 C CA . ARG A 1 194 ? -14.160 13.076 8.321 1.00 89.56 194 ARG A CA 1
ATOM 1492 C C . ARG A 1 194 ? -14.196 12.471 9.719 1.00 89.56 194 ARG A C 1
ATOM 1494 O O . ARG A 1 194 ? -14.801 11.419 9.918 1.00 89.56 194 ARG A O 1
ATOM 1501 N N . GLU A 1 195 ? -13.673 13.202 10.700 1.00 90.69 195 GLU A N 1
ATOM 1502 C CA . GLU A 1 195 ? -13.614 12.799 12.116 1.00 90.69 195 GLU A CA 1
ATOM 1503 C C . GLU A 1 195 ? -14.915 12.164 12.629 1.00 90.69 195 GLU A C 1
ATOM 1505 O O . GLU A 1 195 ? -14.898 11.073 13.185 1.00 90.69 195 GLU A O 1
ATOM 1510 N N . GLY A 1 196 ? -16.069 12.793 12.379 1.00 91.94 196 GLY A N 1
ATOM 1511 C CA . GLY A 1 196 ? -17.354 12.258 12.837 1.00 91.94 196 GLY A CA 1
ATOM 1512 C C . GLY A 1 196 ? -17.754 10.926 12.186 1.00 91.94 196 GLY A C 1
ATOM 1513 O O . GLY A 1 196 ? -18.475 10.146 12.800 1.00 91.94 196 GLY A O 1
ATOM 1514 N N . ALA A 1 197 ? -17.321 10.651 10.953 1.00 92.81 197 ALA A N 1
ATOM 1515 C CA . ALA A 1 197 ? -17.536 9.354 10.310 1.00 92.81 197 ALA A CA 1
ATOM 1516 C C . ALA A 1 197 ? -16.585 8.292 10.879 1.00 92.81 197 ALA A C 1
ATOM 1518 O O . ALA A 1 197 ? -17.031 7.185 11.165 1.00 92.81 197 ALA A O 1
ATOM 1519 N N . ILE A 1 198 ? -15.325 8.666 11.120 1.00 92.56 198 ILE A N 1
ATOM 1520 C CA . ILE A 1 198 ? -14.300 7.810 11.730 1.00 92.56 198 ILE A CA 1
ATOM 1521 C C . ILE A 1 198 ? -14.717 7.396 13.148 1.00 92.56 198 ILE A C 1
ATOM 1523 O O . ILE A 1 198 ? -14.771 6.207 13.451 1.00 92.56 198 ILE A O 1
ATOM 1527 N N . ASP A 1 199 ? -15.126 8.353 13.986 1.00 92.81 199 ASP A N 1
ATOM 1528 C CA . ASP A 1 199 ? -15.614 8.093 15.346 1.00 92.81 199 ASP A CA 1
ATOM 1529 C C . ASP A 1 199 ? -16.846 7.172 15.357 1.00 92.81 199 ASP A C 1
ATOM 1531 O O . ASP A 1 199 ? -16.920 6.230 16.150 1.00 92.81 199 ASP A O 1
ATOM 1535 N N . ARG A 1 200 ? -17.805 7.391 14.445 1.00 94.31 200 ARG A N 1
ATOM 1536 C CA . ARG A 1 200 ? -18.984 6.520 14.322 1.00 94.31 200 ARG A CA 1
ATOM 1537 C C . ARG A 1 200 ? -18.618 5.108 13.879 1.00 94.31 200 ARG A C 1
ATOM 1539 O O . ARG A 1 200 ? -19.121 4.161 14.481 1.00 94.31 200 ARG A O 1
ATOM 1546 N N . ALA A 1 201 ? -17.770 4.962 12.860 1.00 93.00 201 ALA A N 1
ATOM 1547 C CA . ALA A 1 201 ? -17.320 3.656 12.383 1.00 93.00 201 ALA A CA 1
ATOM 1548 C C . ALA A 1 201 ? -16.654 2.880 13.525 1.00 93.00 201 ALA A C 1
ATOM 1550 O O . ALA A 1 201 ? -17.070 1.768 13.845 1.00 93.00 201 ALA A O 1
ATOM 1551 N N . PHE A 1 202 ? -15.729 3.525 14.234 1.00 92.31 202 PHE A N 1
ATOM 1552 C CA . PHE A 1 202 ? -15.006 2.919 15.343 1.00 92.31 202 PHE A CA 1
ATOM 1553 C C . PHE A 1 202 ? -15.916 2.513 16.521 1.00 92.31 202 PHE A C 1
ATOM 1555 O O . PHE A 1 202 ? -15.799 1.418 17.081 1.00 92.31 202 PHE A O 1
ATOM 1562 N N . LYS A 1 203 ? -16.882 3.361 16.904 1.00 91.81 203 LYS A N 1
ATOM 1563 C CA . LYS A 1 203 ? -17.864 3.037 17.959 1.00 91.81 203 LYS A CA 1
ATOM 1564 C C . LYS A 1 203 ? -18.790 1.885 17.570 1.00 91.81 203 LYS A C 1
ATOM 1566 O O . LYS A 1 203 ? -19.172 1.099 18.436 1.00 91.81 203 LYS A O 1
ATOM 1571 N N . ASN A 1 204 ? -19.174 1.791 16.300 1.00 92.19 204 ASN A N 1
ATOM 1572 C CA . ASN A 1 204 ? -20.073 0.743 15.823 1.00 92.19 204 ASN A CA 1
ATOM 1573 C C . ASN A 1 204 ? -19.386 -0.630 15.809 1.00 92.19 204 ASN A C 1
ATOM 1575 O O . ASN A 1 204 ? -19.987 -1.614 16.251 1.00 92.19 204 ASN A O 1
ATOM 1579 N N . THR A 1 205 ? -18.127 -0.701 15.371 1.00 91.12 205 THR A N 1
ATOM 1580 C CA . THR A 1 205 ? -17.382 -1.966 15.299 1.00 91.12 205 THR A CA 1
ATOM 1581 C C . THR A 1 205 ? -16.997 -2.468 16.689 1.00 91.12 205 THR A C 1
ATOM 1583 O O . THR A 1 205 ? -17.328 -3.597 17.047 1.00 91.12 205 THR A O 1
ATOM 1586 N N . SER A 1 206 ? -16.439 -1.604 17.543 1.00 85.81 206 SER A N 1
ATOM 1587 C CA . SER A 1 206 ? -16.030 -1.972 18.912 1.00 85.81 206 SER A CA 1
ATOM 1588 C C . SER A 1 206 ? -17.182 -2.487 19.792 1.00 85.81 206 SER A C 1
ATOM 1590 O O . SER A 1 206 ? -17.012 -3.422 20.584 1.00 85.81 206 SER A O 1
ATOM 1592 N N . ARG A 1 207 ? -18.389 -1.921 19.644 1.00 87.00 207 ARG A N 1
ATOM 1593 C CA . ARG A 1 207 ? -19.594 -2.401 20.346 1.00 87.00 207 ARG A CA 1
ATOM 1594 C C . ARG A 1 207 ? -20.077 -3.756 19.844 1.00 87.00 207 ARG A C 1
ATOM 1596 O O . ARG A 1 207 ? -20.588 -4.537 20.645 1.00 87.00 207 ARG A O 1
ATOM 1603 N N . SER A 1 208 ? -19.943 -4.012 18.545 1.00 81.31 208 SER A N 1
ATOM 1604 C CA . SER A 1 208 ? -20.366 -5.272 17.930 1.00 81.31 208 SER A CA 1
ATOM 1605 C C . SER A 1 208 ? -19.502 -6.429 18.433 1.00 81.31 208 SER A C 1
ATOM 1607 O O . SER A 1 208 ? -20.040 -7.447 18.862 1.00 81.31 208 SER A O 1
ATOM 1609 N N . THR A 1 209 ? -18.187 -6.222 18.534 1.00 78.19 209 THR A N 1
ATOM 1610 C CA . THR A 1 209 ? -17.249 -7.220 19.074 1.00 78.19 209 THR A CA 1
ATOM 1611 C C . THR A 1 209 ? -17.455 -7.465 20.568 1.00 78.19 209 THR A C 1
ATOM 1613 O O . THR A 1 209 ? -17.433 -8.605 21.012 1.00 78.19 209 THR A O 1
ATOM 1616 N N . SER A 1 210 ? -17.755 -6.420 21.349 1.00 74.25 210 SER A N 1
ATOM 1617 C CA . SER A 1 210 ? -18.018 -6.556 22.794 1.00 74.25 210 SER A CA 1
ATOM 1618 C C . SER A 1 210 ? -19.301 -7.340 23.120 1.00 74.25 210 SER A C 1
ATOM 1620 O O . SER A 1 210 ? -19.496 -7.758 24.259 1.00 74.25 210 SER A O 1
ATOM 1622 N N . ARG A 1 211 ? -20.208 -7.498 22.146 1.00 72.38 211 ARG A N 1
ATOM 1623 C CA . ARG A 1 211 ? -21.471 -8.239 22.292 1.00 72.38 211 ARG A CA 1
ATOM 1624 C C . ARG A 1 211 ? -21.403 -9.675 21.784 1.00 72.38 211 ARG A C 1
ATOM 1626 O O . ARG A 1 211 ? -22.284 -10.457 22.138 1.00 72.38 211 ARG A O 1
ATOM 1633 N N . ALA A 1 212 ? -20.409 -10.021 20.969 1.00 58.72 212 ALA A N 1
ATOM 1634 C CA . ALA A 1 212 ? -20.204 -11.405 20.577 1.00 58.72 212 ALA A CA 1
ATOM 1635 C C . ALA A 1 212 ? -19.795 -12.203 21.830 1.00 58.72 212 ALA A C 1
ATOM 1637 O O . ALA A 1 212 ? -18.864 -11.790 22.526 1.00 58.72 212 ALA A O 1
ATOM 1638 N N . PRO A 1 213 ? -20.486 -13.305 22.178 1.00 53.38 213 PRO A N 1
ATOM 1639 C CA . PRO A 1 213 ? -20.042 -14.157 23.269 1.00 53.38 213 PRO A CA 1
ATOM 1640 C C . PRO A 1 213 ? -18.621 -14.621 22.950 1.00 53.38 213 PRO A C 1
ATOM 1642 O O . PRO A 1 213 ? -18.392 -15.251 21.919 1.00 53.38 213 PRO A O 1
ATOM 1645 N N . SER A 1 214 ? -17.675 -14.251 23.815 1.00 49.22 214 SER A N 1
ATOM 1646 C CA . SER A 1 214 ? -16.261 -14.602 23.689 1.00 49.22 214 SER A CA 1
ATOM 1647 C C . SER A 1 214 ? -16.131 -16.124 23.704 1.00 49.22 214 SER A C 1
ATOM 1649 O O . SER A 1 214 ? -16.093 -16.741 24.764 1.00 49.22 214 SER A O 1
ATOM 1651 N N . THR A 1 215 ? -16.126 -16.745 22.527 1.00 49.16 215 THR A N 1
ATOM 1652 C CA . THR A 1 215 ? -15.839 -18.178 22.357 1.00 49.16 215 THR A CA 1
ATOM 1653 C C . THR A 1 215 ? -14.338 -18.439 22.300 1.00 49.16 215 THR A C 1
ATOM 1655 O O . THR A 1 215 ? -13.901 -19.583 22.400 1.00 49.16 215 THR A O 1
ATOM 1658 N N . THR A 1 216 ? -13.532 -17.381 22.230 1.00 47.22 216 THR A N 1
ATOM 1659 C CA . THR A 1 216 ? -12.085 -17.461 22.358 1.00 47.22 216 THR A CA 1
ATOM 1660 C C . THR A 1 216 ? -11.731 -17.596 23.834 1.00 47.22 216 THR A C 1
ATOM 1662 O O . THR A 1 216 ? -11.646 -16.615 24.577 1.00 47.22 216 THR A O 1
ATOM 1665 N N . SER A 1 217 ? -11.535 -18.840 24.270 1.00 38.53 217 SER A N 1
ATOM 1666 C CA . SER A 1 217 ? -10.683 -19.125 25.421 1.00 38.53 217 SER A CA 1
ATOM 1667 C C . SER A 1 217 ? -9.370 -18.354 25.245 1.00 38.53 217 SER A C 1
ATOM 1669 O O . SER A 1 217 ? -8.845 -18.323 24.128 1.00 38.53 217 SER A O 1
ATOM 1671 N N . PRO A 1 218 ? -8.825 -17.723 26.300 1.00 37.50 218 PRO A N 1
ATOM 1672 C CA . PRO A 1 218 ? -7.510 -17.108 26.207 1.00 37.50 218 PRO A CA 1
ATOM 1673 C C . PRO A 1 218 ? -6.520 -18.152 25.675 1.00 37.50 218 PRO A C 1
ATOM 1675 O O . PRO A 1 218 ? -6.637 -19.324 26.060 1.00 37.50 218 PRO A O 1
ATOM 1678 N N . PRO A 1 219 ? -5.556 -17.771 24.814 1.00 43.12 219 PRO A N 1
ATOM 1679 C CA . PRO A 1 219 ? -4.459 -18.663 24.487 1.00 43.12 219 PRO A CA 1
ATOM 1680 C C . PRO A 1 219 ? -3.867 -19.105 25.818 1.00 43.12 219 PRO A C 1
ATOM 1682 O O . PRO A 1 219 ? -3.417 -18.285 26.623 1.00 43.12 219 PRO A O 1
ATOM 1685 N N . THR A 1 220 ? -3.982 -20.401 26.103 1.00 42.84 220 THR A N 1
ATOM 1686 C CA . THR A 1 220 ? -3.357 -20.990 27.277 1.00 42.84 220 THR A CA 1
ATOM 1687 C C . THR A 1 220 ? -1.893 -20.624 27.148 1.00 42.84 220 THR A C 1
ATOM 1689 O O . THR A 1 220 ? -1.283 -20.970 26.136 1.00 42.84 220 THR A O 1
ATOM 1692 N N . ALA A 1 221 ? -1.381 -19.832 28.095 1.00 44.12 221 ALA A N 1
ATOM 1693 C CA . ALA A 1 221 ? 0.011 -19.420 28.114 1.00 44.12 221 ALA A CA 1
ATOM 1694 C C . ALA A 1 221 ? 0.848 -20.659 27.807 1.00 44.12 221 ALA A C 1
ATOM 1696 O O . ALA A 1 221 ? 0.789 -21.638 28.557 1.00 44.12 221 ALA A O 1
ATOM 1697 N N . ALA A 1 222 ? 1.517 -20.646 26.652 1.00 43.12 222 ALA A N 1
ATOM 1698 C CA . ALA A 1 222 ? 2.376 -21.730 26.234 1.00 43.12 222 ALA A CA 1
ATOM 1699 C C . ALA A 1 222 ? 3.345 -21.960 27.388 1.00 43.12 222 ALA A C 1
ATOM 1701 O O . ALA A 1 222 ? 4.170 -21.106 27.717 1.00 43.12 222 ALA A O 1
ATOM 1702 N N . THR A 1 223 ? 3.155 -23.084 28.074 1.00 45.22 223 THR A N 1
ATOM 1703 C CA . THR A 1 223 ? 4.076 -23.536 29.101 1.00 45.22 223 THR A CA 1
ATOM 1704 C C . THR A 1 223 ? 5.406 -23.672 28.392 1.00 45.22 223 THR A C 1
ATOM 1706 O O . THR A 1 223 ? 5.525 -24.449 27.447 1.00 45.22 223 THR A O 1
ATOM 1709 N N . ALA A 1 224 ? 6.371 -22.850 28.795 1.00 45.03 224 ALA A N 1
ATOM 1710 C CA . ALA A 1 224 ? 7.733 -22.943 28.324 1.00 45.03 224 ALA A CA 1
ATOM 1711 C C . ALA A 1 224 ? 8.214 -24.378 28.576 1.00 45.03 224 ALA A C 1
ATOM 1713 O O . ALA A 1 224 ? 8.486 -24.770 29.711 1.00 45.03 224 ALA A O 1
ATOM 1714 N N . CYS A 1 225 ? 8.271 -25.184 27.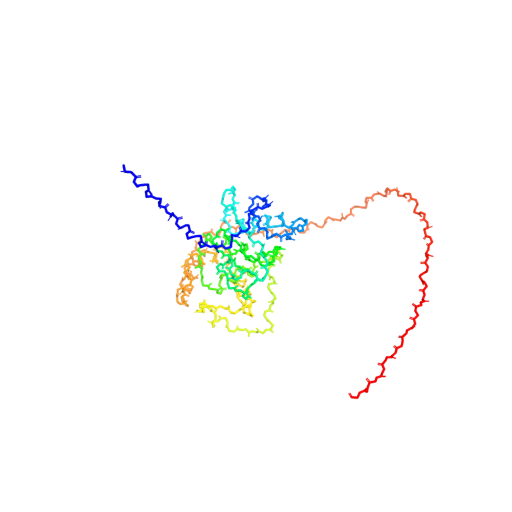517 1.00 37.72 225 CYS A N 1
ATOM 1715 C CA . CYS A 1 225 ? 8.974 -26.450 27.542 1.00 37.72 225 CYS A CA 1
ATOM 1716 C C . CYS A 1 225 ? 10.464 -26.127 27.609 1.00 37.72 225 CYS A C 1
ATOM 1718 O O . CYS A 1 225 ? 11.127 -25.909 26.598 1.00 37.72 225 CYS A O 1
ATOM 1720 N N . THR A 1 226 ? 10.989 -26.085 28.827 1.00 44.62 226 THR A N 1
ATOM 1721 C CA . THR A 1 226 ? 12.420 -26.129 29.106 1.00 44.62 226 THR A CA 1
ATOM 1722 C C . THR A 1 226 ? 12.928 -27.532 28.768 1.00 44.62 226 THR A C 1
ATOM 1724 O O . THR A 1 226 ? 13.144 -28.362 29.646 1.00 44.62 226 THR A O 1
ATOM 1727 N N . SER A 1 227 ? 13.083 -27.845 27.484 1.00 45.75 227 SER A N 1
ATOM 1728 C CA . SER A 1 227 ? 13.838 -29.023 27.061 1.00 45.75 227 SER A CA 1
ATOM 1729 C C . SER A 1 227 ? 15.325 -28.704 27.171 1.00 45.75 227 SER A C 1
ATOM 1731 O O . SER A 1 227 ? 15.891 -27.960 26.372 1.00 45.75 227 SER A O 1
ATOM 1733 N N . THR A 1 228 ? 15.944 -29.249 28.212 1.00 56.16 228 THR A N 1
ATOM 1734 C CA . THR A 1 228 ? 17.394 -29.300 28.393 1.00 56.16 228 THR A CA 1
ATOM 1735 C C . THR A 1 228 ? 18.030 -29.994 27.181 1.00 56.16 228 THR A C 1
ATOM 1737 O O . THR A 1 228 ? 17.589 -31.089 26.826 1.00 56.16 228 THR A O 1
ATOM 1740 N N . PRO A 1 229 ? 19.061 -29.422 26.536 1.00 52.09 229 PRO A N 1
ATOM 1741 C CA . PRO A 1 229 ? 19.762 -30.119 25.470 1.00 52.09 229 PRO A CA 1
ATOM 1742 C C . PRO A 1 229 ? 20.534 -31.311 26.050 1.00 52.09 229 PRO A C 1
ATOM 1744 O O . PRO A 1 229 ? 21.401 -31.159 26.910 1.00 52.09 229 PRO A O 1
ATOM 1747 N N . THR A 1 230 ? 20.214 -32.513 25.572 1.00 55.50 230 THR A N 1
ATOM 1748 C CA . THR A 1 230 ? 21.043 -33.709 25.759 1.00 55.50 230 THR A CA 1
ATOM 1749 C C . THR A 1 230 ? 22.322 -33.552 24.923 1.00 55.50 230 THR A C 1
ATOM 1751 O O . THR A 1 230 ? 22.225 -33.184 23.750 1.00 55.50 230 THR A O 1
ATOM 1754 N N . PRO A 1 231 ? 23.524 -33.812 25.469 1.00 49.41 231 PRO A N 1
ATOM 1755 C CA . PRO A 1 231 ? 24.757 -33.724 24.698 1.00 49.41 231 PRO A CA 1
ATOM 1756 C C . PRO A 1 231 ? 24.806 -34.876 23.688 1.00 49.41 231 PRO A C 1
ATOM 1758 O O . PRO A 1 231 ? 24.947 -36.039 24.063 1.00 49.41 231 PRO A O 1
ATOM 1761 N N . SER A 1 232 ? 24.678 -34.549 22.401 1.00 54.47 232 SER A N 1
ATOM 1762 C CA . SER A 1 232 ? 24.917 -35.509 21.326 1.00 54.47 232 SER A CA 1
ATOM 1763 C C . SER A 1 232 ? 26.419 -35.731 21.172 1.00 54.47 232 SER A C 1
ATOM 1765 O O . SER A 1 232 ? 27.211 -34.794 21.048 1.00 54.47 232 SER A O 1
ATOM 1767 N N . SER A 1 233 ? 26.787 -37.001 21.236 1.00 54.38 233 SER A N 1
ATOM 1768 C CA . SER A 1 233 ? 28.121 -37.557 21.081 1.00 54.38 233 SER A CA 1
ATOM 1769 C C . SER A 1 233 ? 28.835 -37.070 19.820 1.00 54.38 233 SER A C 1
ATOM 1771 O O . SER A 1 233 ? 28.282 -37.054 18.721 1.00 54.38 233 SER A O 1
ATOM 1773 N N . ALA A 1 234 ? 30.105 -36.730 20.021 1.00 48.69 234 ALA A N 1
ATOM 1774 C CA . ALA A 1 234 ? 31.088 -36.360 19.021 1.00 48.69 234 ALA A CA 1
ATOM 1775 C C . ALA A 1 234 ? 31.141 -37.328 17.826 1.00 48.69 234 ALA A C 1
ATOM 1777 O O . ALA A 1 234 ? 31.345 -38.528 17.996 1.00 48.69 234 ALA A O 1
ATOM 1778 N N . SER A 1 235 ? 31.075 -36.767 16.617 1.00 56.66 235 SER A N 1
ATOM 1779 C CA . SER A 1 235 ? 31.619 -37.390 15.412 1.00 56.66 235 SER A CA 1
ATOM 1780 C C . SER A 1 235 ? 32.883 -36.633 15.017 1.00 56.66 235 SER A C 1
ATOM 1782 O O . SER A 1 235 ? 32.866 -35.415 14.829 1.00 56.66 235 SER A O 1
ATOM 1784 N N . ALA A 1 236 ? 33.997 -37.359 14.969 1.00 54.12 236 ALA A N 1
ATOM 1785 C CA . ALA A 1 236 ? 35.327 -36.843 14.690 1.00 54.12 236 ALA A CA 1
ATOM 1786 C C . ALA A 1 236 ? 35.426 -36.261 13.269 1.00 54.12 236 ALA A C 1
ATOM 1788 O O . ALA A 1 236 ? 35.084 -36.923 12.290 1.00 54.12 236 ALA A O 1
ATOM 1789 N N . ALA A 1 237 ? 35.951 -35.039 13.163 1.00 57.66 237 ALA A N 1
ATOM 1790 C CA . ALA A 1 237 ? 36.405 -34.449 11.907 1.00 57.66 237 ALA A CA 1
ATOM 1791 C C . ALA A 1 237 ? 37.930 -34.646 11.752 1.00 57.66 237 ALA A C 1
ATOM 1793 O O . ALA A 1 237 ? 38.654 -34.572 12.751 1.00 57.66 237 ALA A O 1
ATOM 1794 N N . PRO A 1 238 ? 38.443 -34.876 10.529 1.00 64.50 238 PRO A N 1
ATOM 1795 C CA . PRO A 1 238 ? 39.872 -35.041 10.274 1.00 64.50 238 PRO A CA 1
ATOM 1796 C C . PRO A 1 238 ? 40.642 -33.705 10.365 1.00 64.50 238 PRO A C 1
ATOM 1798 O O . PRO A 1 238 ? 40.048 -32.627 10.257 1.00 64.50 238 PRO A O 1
ATOM 1801 N N . PRO A 1 239 ? 41.974 -33.752 10.565 1.00 63.09 239 PRO A N 1
ATOM 1802 C CA . PRO A 1 239 ? 42.787 -32.572 10.842 1.00 63.09 239 PRO A CA 1
ATOM 1803 C C . PRO A 1 239 ? 42.911 -31.644 9.627 1.00 63.09 239 PRO A C 1
ATOM 1805 O O . PRO A 1 239 ? 43.257 -32.066 8.525 1.00 63.09 239 PRO A O 1
ATOM 1808 N N . ARG A 1 240 ? 42.692 -30.344 9.859 1.00 58.19 240 ARG A N 1
ATOM 1809 C CA . ARG A 1 240 ? 43.005 -29.270 8.907 1.00 58.19 240 ARG A CA 1
ATOM 1810 C C . ARG A 1 240 ? 44.518 -29.049 8.842 1.00 58.19 240 ARG A C 1
ATOM 1812 O O . ARG A 1 240 ? 45.157 -28.748 9.851 1.00 58.19 240 ARG A O 1
ATOM 1819 N N . SER A 1 241 ? 45.074 -29.144 7.640 1.00 59.75 241 SER A N 1
ATOM 1820 C CA . SER A 1 241 ? 46.434 -28.724 7.305 1.00 59.75 241 SER A CA 1
ATOM 1821 C C . SER A 1 241 ? 46.601 -27.210 7.488 1.00 59.75 241 SER A C 1
ATOM 1823 O O . SER A 1 241 ? 45.799 -26.421 6.988 1.00 59.75 241 SER A O 1
ATOM 1825 N N . ARG A 1 242 ? 47.664 -26.809 8.195 1.00 53.62 242 ARG A N 1
ATOM 1826 C CA . ARG A 1 242 ? 48.090 -25.413 8.369 1.00 53.62 242 ARG A CA 1
ATOM 1827 C C . ARG A 1 242 ? 48.574 -24.844 7.032 1.00 53.62 242 ARG A C 1
ATOM 1829 O O . ARG A 1 242 ? 49.646 -25.214 6.565 1.00 53.62 242 ARG A O 1
ATOM 1836 N N . GLY A 1 243 ? 47.795 -23.938 6.447 1.00 52.75 243 GLY A N 1
ATOM 1837 C CA . GLY A 1 243 ? 48.247 -23.037 5.389 1.00 52.75 243 GLY A CA 1
ATOM 1838 C C . GLY A 1 243 ? 48.948 -21.828 6.004 1.00 52.75 243 GLY A C 1
ATOM 1839 O O . GLY A 1 243 ? 48.394 -21.149 6.864 1.00 52.75 243 GLY A O 1
ATOM 1840 N N . THR A 1 244 ? 50.191 -21.614 5.597 1.00 58.44 244 THR A N 1
ATOM 1841 C CA . THR A 1 244 ? 51.081 -20.518 5.986 1.00 58.44 244 THR A CA 1
ATOM 1842 C C . THR A 1 244 ? 50.531 -19.154 5.574 1.00 58.44 244 THR A C 1
ATOM 1844 O O . THR A 1 244 ? 50.114 -18.967 4.434 1.00 58.44 244 THR A O 1
ATOM 1847 N N . ALA A 1 245 ? 50.576 -18.196 6.501 1.00 48.59 245 ALA A N 1
ATOM 1848 C CA . ALA A 1 245 ? 50.294 -16.791 6.249 1.00 48.59 245 ALA A CA 1
ATOM 1849 C C . ALA A 1 245 ? 51.378 -16.175 5.349 1.00 48.59 245 ALA A C 1
ATOM 1851 O O . ALA A 1 245 ? 52.567 -16.256 5.662 1.00 48.59 245 ALA A O 1
ATOM 1852 N N . SER A 1 246 ? 50.959 -15.533 4.259 1.00 59.22 246 SER A N 1
ATOM 1853 C CA . SER A 1 246 ? 51.803 -14.653 3.453 1.00 59.22 246 SER A CA 1
ATOM 1854 C C . SER A 1 246 ? 51.403 -13.204 3.713 1.00 59.22 246 SER A C 1
ATOM 1856 O O . SER A 1 246 ? 50.282 -12.783 3.437 1.00 59.22 246 SER A O 1
ATOM 1858 N N . THR A 1 247 ? 52.345 -12.468 4.286 1.00 63.44 247 THR A N 1
ATOM 1859 C CA . THR A 1 247 ? 52.341 -11.023 4.518 1.00 63.44 247 THR A CA 1
ATOM 1860 C C . THR A 1 247 ? 52.230 -10.251 3.195 1.00 63.44 247 THR A C 1
ATOM 1862 O O . THR A 1 247 ? 52.986 -10.560 2.273 1.00 63.44 247 THR A O 1
ATOM 1865 N N . PRO A 1 248 ? 51.374 -9.220 3.074 1.00 65.50 248 PRO A N 1
ATOM 1866 C CA . PRO A 1 248 ? 51.438 -8.292 1.950 1.00 65.50 248 PRO A CA 1
ATOM 1867 C C . PRO A 1 248 ? 52.529 -7.223 2.178 1.00 65.50 248 PRO A C 1
ATOM 1869 O O . PRO A 1 248 ? 52.714 -6.768 3.312 1.00 65.50 248 PRO A O 1
ATOM 1872 N N . PRO A 1 249 ? 53.258 -6.796 1.131 1.00 62.19 249 PRO A N 1
ATOM 1873 C CA . PRO A 1 249 ? 54.269 -5.757 1.250 1.00 62.19 249 PRO A CA 1
ATOM 1874 C C . PRO A 1 249 ? 53.645 -4.357 1.317 1.00 62.19 249 PRO A C 1
ATOM 1876 O O . PRO A 1 249 ? 52.774 -3.986 0.533 1.00 62.19 249 PRO A O 1
ATOM 1879 N N . SER A 1 250 ? 54.172 -3.572 2.253 1.00 57.03 250 SER A N 1
ATOM 1880 C CA . SER A 1 250 ? 54.014 -2.124 2.354 1.00 57.03 250 SER A CA 1
ATOM 1881 C C . SER A 1 250 ? 54.798 -1.430 1.236 1.00 57.03 250 SER A C 1
ATOM 1883 O O . SER A 1 250 ? 55.998 -1.648 1.088 1.00 57.03 250 SER A O 1
ATOM 1885 N N . SER A 1 251 ? 54.122 -0.599 0.448 1.00 55.09 251 SER A N 1
ATOM 1886 C CA . SER A 1 251 ? 54.704 0.391 -0.472 1.00 55.09 251 SER A CA 1
ATOM 1887 C C . SER A 1 251 ? 53.570 1.318 -0.924 1.00 55.09 251 SER A C 1
ATOM 1889 O O . SER A 1 251 ? 52.440 0.868 -1.052 1.00 55.09 251 SER A O 1
ATOM 1891 N N . ALA A 1 252 ? 53.720 2.607 -1.186 1.00 51.84 252 ALA A N 1
ATOM 1892 C CA . ALA A 1 252 ? 54.739 3.603 -0.909 1.00 51.84 252 ALA A CA 1
ATOM 1893 C C . ALA A 1 252 ? 54.034 4.963 -1.090 1.00 51.84 252 ALA A C 1
ATOM 1895 O O . ALA A 1 252 ? 53.019 5.070 -1.779 1.00 51.84 252 ALA A O 1
ATOM 1896 N N . ALA A 1 253 ? 54.573 5.999 -0.458 1.00 55.19 253 ALA A N 1
ATOM 1897 C CA . ALA A 1 253 ? 54.119 7.376 -0.579 1.00 55.19 253 ALA A CA 1
ATOM 1898 C C . ALA A 1 253 ? 54.205 7.926 -2.019 1.00 55.19 253 ALA A C 1
ATOM 1900 O O . ALA A 1 253 ? 55.104 7.569 -2.782 1.00 55.19 253 ALA A O 1
ATOM 1901 N N . SER A 1 254 ? 53.349 8.899 -2.344 1.00 52.31 254 SER A N 1
ATOM 1902 C CA . SER A 1 254 ? 53.673 9.952 -3.315 1.00 52.31 254 SER A CA 1
ATOM 1903 C C . SER A 1 254 ? 52.827 11.216 -3.116 1.00 52.31 254 SER A C 1
ATOM 1905 O O . SER A 1 254 ? 51.791 11.157 -2.454 1.00 52.31 254 SER A O 1
ATOM 1907 N N . PRO A 1 255 ? 53.327 12.381 -3.574 1.00 60.75 255 PRO A N 1
ATOM 1908 C CA . PRO A 1 255 ? 53.306 13.597 -2.773 1.00 60.75 255 PRO A CA 1
ATOM 1909 C C . PRO A 1 255 ? 52.298 14.653 -3.237 1.00 60.75 255 PRO A C 1
ATOM 1911 O O . PRO A 1 255 ? 51.702 14.591 -4.309 1.00 60.75 255 PRO A O 1
ATOM 1914 N N . ALA A 1 256 ? 52.191 15.669 -2.383 1.00 53.81 256 ALA A N 1
ATOM 1915 C CA . ALA A 1 256 ? 51.527 16.941 -2.593 1.00 53.81 256 ALA A CA 1
ATOM 1916 C C . ALA A 1 256 ? 51.827 17.588 -3.956 1.00 53.81 256 ALA A C 1
ATOM 1918 O O . ALA A 1 256 ? 52.986 17.733 -4.347 1.00 53.81 256 ALA A O 1
ATOM 1919 N N . SER A 1 257 ? 50.782 18.120 -4.594 1.00 59.38 257 SER A N 1
ATOM 1920 C CA . SER A 1 257 ? 50.909 19.225 -5.543 1.00 59.38 257 SER A CA 1
ATOM 1921 C C . SER A 1 257 ? 50.232 20.464 -4.968 1.00 59.38 257 SER A C 1
ATOM 1923 O O . SER A 1 257 ? 49.047 20.474 -4.643 1.00 59.38 257 SER A O 1
ATOM 1925 N N . ARG A 1 258 ? 51.050 21.502 -4.817 1.00 63.66 258 ARG A N 1
ATOM 1926 C CA . ARG A 1 258 ? 50.733 22.858 -4.383 1.00 63.66 258 ARG A CA 1
ATOM 1927 C C . ARG A 1 258 ? 51.043 23.768 -5.571 1.00 63.66 258 ARG A C 1
ATOM 1929 O O . ARG A 1 258 ? 52.175 23.735 -6.042 1.00 63.66 258 ARG A O 1
ATOM 1936 N N . ARG A 1 259 ? 50.082 24.585 -6.014 1.00 57.66 259 ARG A N 1
ATOM 1937 C CA . ARG A 1 259 ? 50.236 25.850 -6.779 1.00 57.66 259 ARG A CA 1
ATOM 1938 C C . ARG A 1 259 ? 48.845 26.513 -6.801 1.00 57.66 259 ARG A C 1
ATOM 1940 O O . ARG A 1 259 ? 47.910 25.871 -7.250 1.00 57.66 259 ARG A O 1
ATOM 1947 N N . THR A 1 260 ? 48.577 27.618 -6.089 1.00 68.69 260 THR A N 1
ATOM 1948 C CA . THR A 1 260 ? 48.805 29.046 -6.459 1.00 68.69 260 THR A CA 1
ATOM 1949 C C . THR A 1 260 ? 48.401 29.325 -7.912 1.00 68.69 260 THR A C 1
ATOM 1951 O O . THR A 1 260 ? 48.990 28.710 -8.796 1.00 68.69 260 THR A O 1
ATOM 1954 N N . ARG A 1 261 ? 47.467 30.221 -8.241 1.00 61.72 261 ARG A N 1
ATOM 1955 C CA . ARG A 1 261 ? 47.143 31.563 -7.720 1.00 61.72 261 ARG A CA 1
ATOM 1956 C C . ARG A 1 261 ? 45.641 31.815 -7.736 1.00 61.72 261 ARG A C 1
ATOM 1958 O O . ARG A 1 261 ? 44.980 31.196 -8.593 1.00 61.72 261 ARG A O 1
#

Organism: NCBI:txid889268